Protein AF-A0A0G4KUI1-F1 (afdb_monomer)

Mean predicted aligned error: 14.41 Å

InterPro domains:
  IPR037653 Cytochrome B pre-mRNA-processing protein 6 [PTHR28250] (72-178)

Secondary structure (DSSP, 8-state):
-PPPPPHHHHHHHHHHHTSPP-SS-TT--HHHHHHHHHHHHHHHHTT-HHHHHHHHHHHHHHHHHHHHHHHHHHHHHHHHTSPP-SS-TT--HHHHHHHHHHHHHHH----HHHHHHHHHHHHHHHHHHTTHHHHHSPPPHHHHS-TT-TTHHHHHHHHHHHTTTS-HHHHHHHHHHTT----

Foldseek 3Di:
DDDDDQPLLVLLVVLLVPDDADPVCNPCGVSVVVNVVVVVCCVVPVPDPVVSVVSVVVSLVSVLVVLLVVLLVLLVVLLVLADFDLVCNPDGPSVVVNVVSVVCSVVDDDDVVVSVVSVVVSVVSNCVSVVVVCVVDPDDQCVCAPPVGGCVVVVVVVCSVCVSVDDPVVVVVVVVVVVPPDD

Radius of gyration: 28.15 Å; Cα contacts (8 Å, |Δi|>4): 86; chains: 1; bounding box: 88×36×64 Å

Organism: Verticillium longisporum (NCBI:txid100787)

pLDDT: mean 77.17, std 12.16, range [36.88, 93.94]

Sequence (183 aa):
MARPASQALKHYQRALATWPKDELRPQVQFAEFLKRGVEKRLAAGAATPAAEQKELAQVNALYSLAEDRYAKRHYQRALATWPKDELRPQVQFAEFLKRGVEKRLAAGAATPAAEQKELAQVNALYSLAEDRYAKRFPLGPKISKPQSQPTYFKDLLRELEEAPSRTWLQSMSKRLSGMFRWE

Solvent-accessible surface area (backbone atoms only — not comparable to full-atom values): 10868 Å² total; per-residue (Å²): 132,87,75,79,80,53,69,56,57,57,52,49,56,53,57,45,67,74,50,84,79,52,80,91,40,73,90,65,41,66,52,60,54,48,51,55,50,48,54,51,48,51,73,72,47,72,83,42,76,70,56,55,51,52,51,41,54,53,51,50,54,54,47,33,60,51,48,54,53,50,52,50,52,50,45,54,55,47,42,69,69,48,81,82,53,68,88,39,74,92,64,41,67,54,62,54,49,51,54,51,48,53,54,45,57,75,68,50,74,72,39,76,71,52,51,54,53,50,49,52,51,43,52,51,48,44,42,56,71,68,41,48,61,56,69,75,56,66,81,54,66,72,75,68,30,41,90,92,45,62,54,50,64,60,56,48,53,52,51,59,68,45,49,70,74,49,56,76,65,58,64,50,49,53,58,50,54,69,69,60,70,79,129

Structure (mmCIF, N/CA/C/O backbone):
data_AF-A0A0G4KUI1-F1
#
_entry.id   AF-A0A0G4KUI1-F1
#
loop_
_atom_site.group_PDB
_atom_site.id
_atom_site.type_symbol
_atom_site.label_atom_id
_atom_site.label_alt_id
_atom_site.label_comp_id
_atom_site.label_asym_id
_atom_site.label_entity_id
_atom_site.label_seq_id
_atom_site.pdbx_PDB_ins_code
_atom_site.Cartn_x
_atom_site.Cartn_y
_atom_site.Cartn_z
_atom_site.occupancy
_atom_site.B_iso_or_equiv
_atom_site.auth_seq_id
_atom_site.auth_comp_id
_atom_site.auth_asym_id
_atom_site.auth_atom_id
_atom_site.pdbx_PDB_model_num
ATOM 1 N N . MET A 1 1 ? -44.473 9.060 18.522 1.00 36.88 1 MET A N 1
ATOM 2 C CA . MET A 1 1 ? -43.461 9.509 17.540 1.00 36.88 1 MET A CA 1
ATOM 3 C C . MET A 1 1 ? -42.180 8.721 17.774 1.00 36.88 1 MET A C 1
ATOM 5 O O . MET A 1 1 ? -41.687 8.730 18.895 1.00 36.88 1 MET A O 1
ATOM 9 N N . ALA A 1 2 ? -41.694 7.972 16.780 1.00 39.81 2 ALA A N 1
ATOM 10 C CA . ALA A 1 2 ? -40.459 7.196 16.905 1.00 39.81 2 ALA A CA 1
ATOM 11 C C . ALA A 1 2 ? -39.254 8.152 16.964 1.00 39.81 2 ALA A C 1
ATOM 13 O O . ALA A 1 2 ? -39.104 9.006 16.093 1.00 39.81 2 ALA A O 1
ATOM 14 N N . ARG A 1 3 ? -38.430 8.052 18.015 1.00 51.25 3 ARG A N 1
ATOM 15 C CA . ARG A 1 3 ? -37.221 8.879 18.163 1.00 51.25 3 ARG A CA 1
ATOM 16 C C . ARG A 1 3 ? -36.226 8.568 17.034 1.00 51.25 3 ARG A C 1
ATOM 18 O O . ARG A 1 3 ? -36.092 7.397 16.670 1.00 51.25 3 ARG A O 1
ATOM 25 N N . PRO A 1 4 ? -35.499 9.569 16.503 1.00 54.88 4 PRO A N 1
ATOM 26 C CA . PRO A 1 4 ? -34.428 9.311 15.549 1.00 54.88 4 PRO A CA 1
ATOM 27 C C . PRO A 1 4 ? -33.377 8.408 16.206 1.00 54.88 4 PRO A C 1
ATOM 29 O O . PRO A 1 4 ? -32.972 8.646 17.343 1.00 54.88 4 PRO A O 1
ATOM 32 N N . ALA A 1 5 ? -32.963 7.349 15.506 1.00 60.25 5 ALA A N 1
ATOM 33 C CA . ALA A 1 5 ? -31.939 6.427 15.991 1.00 60.25 5 ALA A CA 1
ATOM 34 C C . 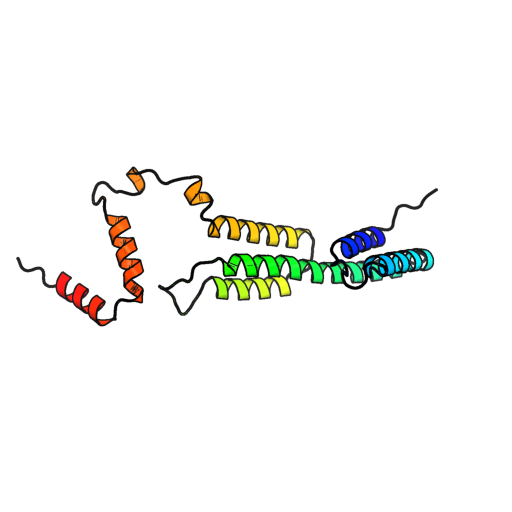ALA A 1 5 ? -30.669 7.205 16.382 1.00 60.25 5 ALA A C 1
ATOM 36 O O . ALA A 1 5 ? -30.150 7.969 15.557 1.00 60.25 5 ALA A O 1
ATOM 37 N N . SER A 1 6 ? -30.193 7.019 17.622 1.00 69.06 6 SER A N 1
ATOM 38 C CA . SER A 1 6 ? -29.011 7.721 18.133 1.00 69.06 6 SER A CA 1
ATOM 39 C C . SER A 1 6 ? -27.807 7.469 17.226 1.00 69.06 6 SER A C 1
ATOM 41 O O . SER A 1 6 ? -27.669 6.395 16.626 1.00 69.06 6 SER A O 1
ATOM 43 N N . GLN A 1 7 ? -26.930 8.466 17.090 1.00 70.56 7 GLN A N 1
ATOM 44 C CA . GLN A 1 7 ? -25.744 8.333 16.240 1.00 70.56 7 GLN A CA 1
ATOM 45 C C . GLN A 1 7 ? -24.879 7.154 16.706 1.00 70.56 7 GLN A C 1
ATOM 47 O O . GLN A 1 7 ? -24.452 6.350 15.878 1.00 70.56 7 GLN A O 1
ATOM 52 N N . ALA A 1 8 ? -24.741 6.969 18.023 1.00 65.44 8 ALA A N 1
ATOM 53 C CA . ALA A 1 8 ? -24.028 5.842 18.619 1.00 65.44 8 ALA A CA 1
ATOM 54 C C . ALA A 1 8 ? -24.545 4.486 18.110 1.00 65.44 8 ALA A C 1
ATOM 56 O O . ALA A 1 8 ? -23.754 3.623 17.735 1.00 65.44 8 ALA A O 1
ATOM 57 N N . LEU A 1 9 ? -25.867 4.313 18.012 1.00 72.38 9 LEU A N 1
ATOM 58 C CA . LEU A 1 9 ? -26.480 3.063 17.560 1.00 72.38 9 LEU A CA 1
ATOM 59 C C . LEU A 1 9 ? -26.141 2.750 16.095 1.00 72.38 9 LEU A C 1
ATOM 61 O O . LEU A 1 9 ? -25.841 1.604 15.763 1.00 72.38 9 LEU A O 1
ATOM 65 N N . LYS A 1 10 ? -26.110 3.768 15.225 1.00 76.81 10 LYS A N 1
ATOM 66 C CA . LYS A 1 10 ? -25.691 3.612 13.819 1.00 76.81 10 LYS A CA 1
ATOM 67 C C . LYS A 1 1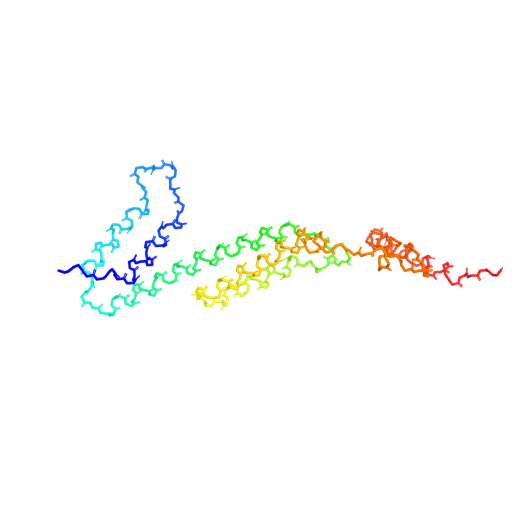0 ? -24.223 3.193 13.706 1.00 76.81 10 LYS A C 1
ATOM 69 O O . LYS A 1 10 ? -23.893 2.340 12.881 1.00 76.81 10 LYS A O 1
ATOM 74 N N . HIS A 1 11 ? -23.352 3.759 14.542 1.00 69.75 11 HIS A N 1
ATOM 75 C CA . HIS A 1 11 ? -21.942 3.369 14.591 1.00 69.75 11 HIS A CA 1
ATOM 76 C C . HIS A 1 11 ? -21.766 1.929 15.097 1.00 69.75 11 HIS A C 1
ATOM 78 O O . HIS A 1 11 ? -21.039 1.154 14.477 1.00 69.75 11 HIS A O 1
ATOM 84 N N . TYR A 1 12 ? -22.504 1.524 16.136 1.00 71.69 12 TYR A N 1
ATOM 85 C CA . TYR A 1 12 ? -22.513 0.141 16.624 1.00 71.69 12 TYR A CA 1
ATOM 86 C C . TYR A 1 12 ? -22.987 -0.858 15.563 1.00 71.69 12 TYR A C 1
ATOM 88 O O . TYR A 1 12 ? -22.359 -1.897 15.373 1.00 71.69 12 TYR A O 1
ATOM 96 N N . GLN A 1 13 ? -24.058 -0.547 14.829 1.00 76.94 13 GLN A N 1
ATOM 97 C CA . GLN A 1 13 ? -24.558 -1.422 13.765 1.00 76.94 13 GLN A CA 1
ATOM 98 C C . GLN A 1 13 ? -23.537 -1.611 12.635 1.00 76.94 13 GLN A C 1
ATOM 100 O O . GLN A 1 13 ? -23.387 -2.723 12.135 1.00 76.94 13 GLN A O 1
ATOM 105 N N . ARG A 1 14 ? -22.791 -0.560 12.267 1.00 75.19 14 ARG A N 1
ATOM 106 C CA . ARG A 1 14 ? -21.688 -0.672 11.298 1.00 75.19 14 ARG A CA 1
ATOM 107 C C . ARG A 1 14 ? -20.526 -1.511 11.829 1.00 75.19 14 ARG A C 1
ATOM 109 O O . ARG A 1 14 ? -20.031 -2.362 11.099 1.00 75.19 14 ARG A O 1
ATOM 116 N N . ALA A 1 15 ? -20.116 -1.306 13.081 1.00 70.00 15 ALA A N 1
ATOM 117 C CA . ALA A 1 15 ? -19.012 -2.053 13.690 1.00 70.00 15 ALA A CA 1
ATOM 118 C C . ALA A 1 15 ? -19.322 -3.553 13.823 1.00 70.00 15 ALA A C 1
ATOM 120 O O . ALA A 1 15 ? -18.468 -4.400 13.582 1.00 70.00 15 ALA A O 1
ATOM 121 N N . LEU A 1 16 ? -20.564 -3.893 14.164 1.00 75.81 16 LEU A N 1
ATOM 122 C CA . LEU A 1 16 ? -21.002 -5.286 14.249 1.00 75.81 16 LEU A CA 1
ATOM 123 C C . LEU A 1 16 ? -21.131 -5.941 12.866 1.00 75.81 16 LEU A C 1
ATOM 125 O O . LEU A 1 16 ? -20.980 -7.154 12.757 1.00 75.81 16 LEU A O 1
ATOM 129 N N . ALA A 1 17 ? -21.362 -5.159 11.806 1.00 79.12 17 ALA A N 1
ATOM 130 C CA . ALA A 1 17 ? -21.441 -5.670 10.438 1.00 79.12 17 ALA A CA 1
ATOM 131 C C . ALA A 1 17 ? -20.075 -6.077 9.858 1.00 79.12 17 ALA A C 1
ATOM 133 O O . ALA A 1 17 ? -20.017 -6.966 9.012 1.00 79.12 17 ALA A O 1
ATOM 134 N N . THR A 1 18 ? -18.979 -5.451 10.299 1.00 75.44 18 THR A N 1
ATOM 135 C CA . THR A 1 18 ? -17.615 -5.795 9.856 1.00 75.44 18 THR A CA 1
ATOM 136 C C . THR A 1 18 ? -17.003 -6.952 10.641 1.00 75.44 18 THR A C 1
ATOM 138 O O . THR A 1 18 ? -15.884 -7.381 10.347 1.00 75.44 18 THR A O 1
ATOM 141 N N . TRP A 1 19 ? -17.714 -7.475 11.640 1.00 75.12 19 TRP A N 1
ATOM 142 C CA . TRP A 1 19 ? -17.206 -8.545 12.478 1.00 75.12 19 TRP A CA 1
ATOM 143 C C . TRP A 1 19 ? -17.242 -9.910 11.788 1.00 75.12 19 TRP A C 1
ATOM 145 O O . TRP A 1 19 ? -18.184 -10.207 11.048 1.00 75.12 19 TRP A O 1
ATOM 155 N N . PRO A 1 20 ? -16.220 -10.757 12.015 1.00 77.31 20 PRO A N 1
ATOM 156 C CA . PRO A 1 20 ? -16.197 -12.096 11.452 1.00 77.31 20 PRO A CA 1
ATOM 157 C C . PRO A 1 20 ? -17.371 -12.907 12.006 1.00 77.31 20 PRO A C 1
ATOM 159 O O . PRO A 1 20 ? -17.652 -12.877 13.206 1.00 77.31 20 PRO A O 1
ATOM 162 N N . LYS A 1 21 ? -18.057 -13.627 11.118 1.00 79.25 21 LYS A N 1
ATOM 163 C CA . LYS A 1 21 ? -19.140 -14.536 11.500 1.00 79.25 21 LYS A CA 1
ATOM 164 C C . LYS A 1 21 ? -18.530 -15.766 12.171 1.00 79.25 21 LYS A C 1
ATOM 166 O O . LYS A 1 21 ? -17.582 -16.338 11.641 1.00 79.25 21 LYS A O 1
ATOM 171 N N . ASP A 1 22 ? -19.058 -16.151 13.331 1.00 79.06 22 ASP A N 1
ATOM 172 C CA . ASP A 1 22 ? -18.616 -17.364 14.031 1.00 79.06 22 ASP A CA 1
ATOM 173 C C . ASP A 1 22 ? -19.232 -18.585 13.325 1.00 79.06 22 ASP A C 1
ATOM 175 O O . ASP A 1 22 ? -20.434 -18.838 13.430 1.00 79.06 22 ASP A O 1
ATOM 179 N N . GLU A 1 23 ? -18.419 -19.305 12.548 1.00 83.81 23 GLU A N 1
ATOM 180 C CA . GLU A 1 23 ? -18.836 -20.515 11.824 1.00 83.81 23 GLU A CA 1
ATOM 181 C C . GLU A 1 23 ? -18.978 -21.730 12.752 1.00 83.81 23 GLU A C 1
ATOM 183 O O . GLU A 1 23 ? -19.719 -22.659 12.441 1.00 83.81 23 GLU A O 1
ATOM 188 N N . LEU A 1 24 ? -18.318 -21.718 13.918 1.00 80.75 24 LEU A N 1
ATOM 189 C CA . LEU A 1 24 ? -18.330 -22.842 14.859 1.00 80.75 24 LEU A CA 1
ATOM 190 C C . LEU A 1 24 ? -19.647 -22.917 15.637 1.00 80.75 24 LEU A C 1
ATOM 192 O O . LEU A 1 24 ? -20.044 -23.990 16.089 1.00 80.75 24 LEU A O 1
ATOM 196 N N . ARG A 1 25 ? -20.331 -21.781 15.820 1.00 73.50 25 ARG A N 1
ATOM 197 C CA . ARG A 1 25 ? -21.600 -21.692 16.560 1.00 73.50 25 ARG A CA 1
ATOM 198 C C . ARG A 1 25 ? -22.576 -20.754 15.850 1.00 73.50 25 ARG A C 1
ATOM 200 O O . ARG A 1 25 ? -22.828 -19.646 16.328 1.00 73.50 25 ARG A O 1
ATOM 207 N N . PRO A 1 26 ? -23.211 -21.209 14.758 1.00 75.56 26 PRO A N 1
ATOM 208 C CA . PRO A 1 26 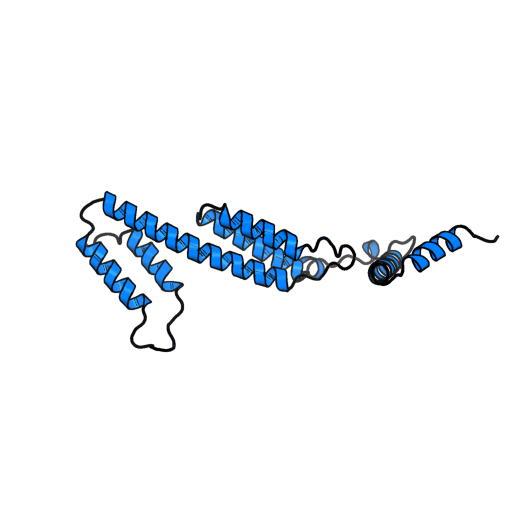? -24.113 -20.369 13.970 1.00 75.56 26 PRO A CA 1
ATOM 209 C C . PRO A 1 26 ? -25.328 -19.869 14.767 1.00 75.56 26 PRO A C 1
ATOM 211 O O . PRO A 1 26 ? -25.899 -18.836 14.433 1.00 75.56 26 PRO A O 1
ATOM 214 N N . GLN A 1 27 ? -25.700 -20.570 15.842 1.00 77.31 27 GLN A N 1
ATOM 215 C CA . GLN A 1 27 ? -26.850 -20.237 16.688 1.00 77.31 27 GLN A CA 1
ATOM 216 C C . GLN A 1 27 ? -26.572 -19.083 17.664 1.00 77.31 27 GLN A C 1
ATOM 218 O O . GLN A 1 27 ? -27.503 -18.442 18.145 1.00 77.31 27 GLN A O 1
ATOM 223 N N . VAL A 1 28 ? -25.297 -18.806 17.962 1.00 75.44 28 VAL A N 1
ATOM 224 C CA . VAL A 1 28 ? -24.881 -17.774 18.920 1.00 75.44 28 VAL A CA 1
ATOM 225 C C . VAL A 1 28 ? -23.887 -16.850 18.230 1.00 75.44 28 VAL A C 1
ATOM 227 O O . VAL A 1 28 ? -22.689 -16.855 18.501 1.00 75.44 28 VAL A O 1
ATOM 230 N N . GLN A 1 29 ? -24.402 -16.038 17.308 1.00 79.50 29 GLN A N 1
ATOM 231 C CA . GLN A 1 29 ? -23.616 -14.975 16.692 1.00 79.50 29 GLN A CA 1
ATOM 232 C C . GLN A 1 29 ? -23.339 -13.901 17.746 1.00 79.50 29 GLN A C 1
ATOM 234 O O . GLN A 1 29 ? -24.239 -13.189 18.195 1.00 79.50 29 GLN A O 1
ATOM 239 N N . PHE A 1 30 ? -22.076 -13.757 18.138 1.00 78.31 30 PHE A N 1
ATOM 240 C CA . PHE A 1 30 ? -21.665 -12.770 19.139 1.00 78.31 30 PHE A CA 1
ATOM 241 C C . PHE A 1 30 ? -22.069 -11.335 18.746 1.00 78.31 30 PHE A C 1
ATOM 243 O O . PHE A 1 30 ? -22.437 -10.529 19.602 1.00 78.31 30 PHE A O 1
ATOM 250 N N . ALA A 1 31 ? -22.101 -11.046 17.440 1.00 80.50 31 ALA A N 1
ATOM 251 C CA . ALA A 1 31 ? -22.561 -9.769 16.906 1.00 80.50 31 ALA A CA 1
ATOM 252 C C . ALA A 1 31 ? -24.039 -9.470 17.235 1.00 80.50 31 ALA A C 1
ATOM 254 O O . ALA A 1 31 ? -24.368 -8.358 17.645 1.00 80.50 31 ALA A O 1
ATOM 255 N N . GLU A 1 32 ? -24.921 -10.467 17.111 1.00 82.38 32 GLU A N 1
ATOM 256 C CA . GLU A 1 32 ? -26.352 -10.358 17.439 1.00 82.38 32 GLU A CA 1
ATOM 257 C C . GLU A 1 32 ? -26.551 -10.094 18.938 1.00 82.38 32 GLU A C 1
ATOM 259 O O . GLU A 1 32 ? -27.332 -9.225 19.334 1.00 82.38 32 GLU A O 1
ATOM 264 N N . PHE A 1 33 ? -25.793 -10.801 19.783 1.00 82.25 33 PHE A N 1
ATOM 265 C CA . PHE A 1 33 ? -25.846 -10.626 21.234 1.00 82.25 33 PHE A CA 1
ATOM 266 C C . PHE A 1 33 ? -25.432 -9.211 21.653 1.00 82.25 33 PHE A C 1
ATOM 268 O O . PHE A 1 33 ? -26.137 -8.553 22.424 1.00 82.25 33 PHE A O 1
ATOM 275 N N . LEU A 1 34 ? -24.321 -8.710 21.104 1.00 80.31 34 LEU A N 1
ATOM 276 C CA . LEU A 1 34 ? -23.860 -7.352 21.377 1.00 80.31 34 LEU A CA 1
ATOM 277 C C . LEU A 1 34 ? -24.826 -6.298 20.853 1.00 80.31 34 LEU A C 1
ATOM 279 O O . LEU A 1 34 ? -25.083 -5.331 21.566 1.00 80.31 34 LEU A O 1
ATOM 283 N N . LYS A 1 35 ? -25.408 -6.494 19.664 1.00 81.44 35 LYS A N 1
ATOM 284 C CA . LYS A 1 35 ? -26.431 -5.593 19.120 1.00 81.44 35 LYS A CA 1
ATOM 285 C C . LYS A 1 35 ? -27.585 -5.426 20.108 1.00 81.44 35 LYS A C 1
ATOM 287 O O . LYS A 1 35 ? -27.927 -4.306 20.480 1.00 81.44 35 LYS A O 1
ATOM 292 N N . ARG A 1 36 ? -28.111 -6.545 20.610 1.00 82.38 36 ARG A N 1
ATOM 293 C CA . ARG A 1 36 ? -29.233 -6.579 21.557 1.00 82.38 36 ARG A CA 1
ATOM 294 C C . ARG A 1 36 ? -28.872 -5.958 22.909 1.00 82.38 36 ARG A C 1
ATOM 296 O O . ARG A 1 36 ? -29.673 -5.232 23.497 1.00 82.38 36 ARG A O 1
ATOM 303 N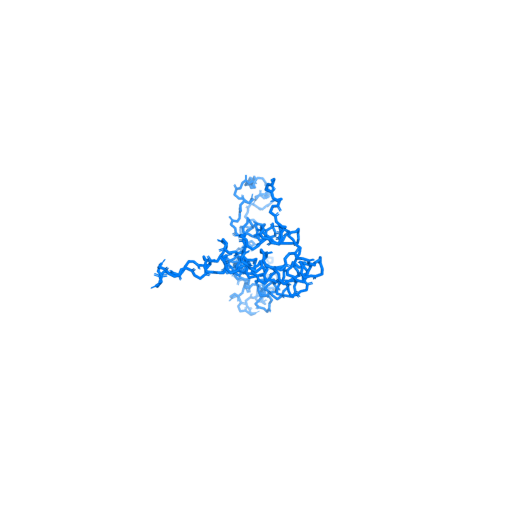 N . GLY A 1 37 ? -27.654 -6.205 23.395 1.00 79.62 37 GLY A N 1
ATOM 304 C CA . GLY A 1 37 ? -27.133 -5.599 24.621 1.00 79.62 37 GLY A CA 1
ATOM 305 C C . GLY A 1 37 ? -26.958 -4.084 24.502 1.00 79.62 37 GLY A C 1
ATOM 306 O O . GLY A 1 37 ? -27.349 -3.342 25.399 1.00 79.62 37 GLY A O 1
ATOM 307 N N . VAL A 1 38 ? -26.423 -3.608 23.378 1.00 77.69 38 VAL A N 1
ATOM 308 C CA . VAL A 1 38 ? -26.247 -2.183 23.070 1.00 77.69 38 VAL A CA 1
ATOM 309 C C . VAL A 1 38 ? -27.593 -1.477 22.944 1.00 77.69 38 VAL A C 1
ATOM 311 O O . VAL A 1 38 ? -27.780 -0.438 23.569 1.00 77.69 38 VAL A O 1
ATOM 314 N N . GLU A 1 39 ? -28.545 -2.050 22.207 1.00 79.06 39 GLU A N 1
ATOM 315 C CA . GLU A 1 39 ? -29.904 -1.512 22.079 1.00 79.06 39 GLU A CA 1
ATOM 316 C C . GLU A 1 39 ? -30.580 -1.383 23.451 1.00 79.06 39 GLU A C 1
ATOM 318 O O . GLU A 1 39 ? -31.150 -0.338 23.762 1.00 79.06 39 GLU A O 1
ATOM 323 N N . LYS A 1 40 ? -30.434 -2.394 24.320 1.00 80.75 40 LYS A N 1
ATOM 324 C CA . LYS A 1 40 ? -30.965 -2.370 25.690 1.00 80.75 40 LYS A CA 1
ATOM 325 C C . LYS A 1 40 ? -30.273 -1.325 26.576 1.00 80.75 40 LYS A C 1
ATOM 327 O O . LYS A 1 40 ? -30.952 -0.624 27.32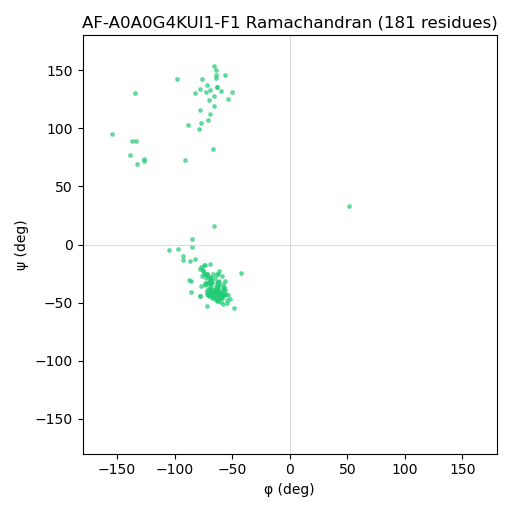2 1.00 80.75 40 LYS A O 1
ATOM 332 N N . ARG A 1 41 ? -28.943 -1.187 26.489 1.00 71.69 41 ARG A N 1
ATOM 333 C CA . ARG A 1 41 ? -28.171 -0.176 27.240 1.00 71.69 41 ARG A CA 1
ATOM 334 C C . ARG A 1 41 ? -28.483 1.244 26.779 1.00 71.69 41 ARG A C 1
ATOM 336 O O . ARG A 1 41 ? -28.627 2.117 27.621 1.00 71.69 41 ARG A O 1
ATOM 343 N N . LEU A 1 42 ? -28.631 1.477 25.476 1.00 68.12 42 LEU A N 1
ATOM 344 C CA . LEU A 1 42 ? -29.024 2.779 24.930 1.00 68.12 42 LEU A CA 1
ATOM 345 C C . LEU A 1 42 ? -30.478 3.111 25.272 1.00 68.12 42 LEU A C 1
ATOM 347 O O . LEU A 1 42 ? -30.766 4.248 25.627 1.00 68.12 42 LEU A O 1
ATOM 351 N N . ALA A 1 43 ? -31.378 2.126 25.256 1.00 72.31 43 ALA A N 1
ATOM 352 C CA . ALA A 1 43 ? -32.750 2.315 25.722 1.00 72.31 43 ALA A CA 1
ATOM 353 C C . ALA A 1 43 ? -32.820 2.659 27.224 1.00 72.31 43 ALA A C 1
ATOM 355 O O . ALA A 1 43 ? -33.662 3.461 27.618 1.00 72.31 43 ALA A O 1
ATOM 356 N N . ALA A 1 44 ? -31.928 2.094 28.049 1.00 69.50 44 ALA A N 1
ATOM 357 C CA . ALA A 1 44 ? -31.874 2.336 29.494 1.00 69.50 44 ALA A CA 1
ATOM 358 C C . ALA A 1 44 ? -31.051 3.579 29.904 1.00 69.50 44 ALA A C 1
ATOM 360 O O . ALA A 1 44 ? -31.348 4.203 30.917 1.00 69.50 44 ALA A O 1
ATOM 361 N N . GLY A 1 45 ? -30.012 3.931 29.140 1.00 59.91 45 GLY A N 1
ATOM 362 C CA . GLY A 1 45 ? -28.998 4.937 29.485 1.00 59.91 45 GLY A CA 1
ATOM 363 C C . GLY A 1 45 ? -29.119 6.279 28.756 1.00 59.91 45 GLY A C 1
ATOM 364 O O . GLY A 1 45 ? -28.388 7.208 29.094 1.00 59.91 45 GLY A O 1
ATOM 365 N N . ALA A 1 46 ? -30.048 6.431 27.803 1.00 54.19 46 ALA A N 1
ATOM 366 C CA . ALA A 1 46 ? -30.261 7.663 27.021 1.00 54.19 46 ALA A CA 1
ATOM 367 C C . ALA A 1 46 ? -30.766 8.886 27.828 1.00 54.19 46 ALA A C 1
ATOM 369 O O . ALA A 1 46 ? -31.263 9.849 27.248 1.00 54.19 46 ALA A O 1
ATOM 370 N N . ALA A 1 47 ? -30.667 8.871 29.159 1.00 55.28 47 ALA A N 1
ATOM 371 C CA . ALA A 1 47 ? -31.139 9.948 30.023 1.00 55.28 47 ALA A CA 1
ATOM 372 C C . ALA A 1 47 ? -30.105 11.070 30.249 1.00 55.28 47 ALA A C 1
ATOM 374 O O . ALA A 1 47 ? -30.490 12.139 30.710 1.00 55.28 47 ALA A O 1
ATOM 375 N N . THR A 1 48 ? -28.814 10.882 29.925 1.00 64.56 48 THR A N 1
ATOM 376 C CA . THR A 1 48 ? -27.801 11.948 30.084 1.00 64.56 48 THR A CA 1
ATOM 377 C C . THR A 1 48 ? -26.878 12.099 28.864 1.00 64.56 48 THR A C 1
ATOM 379 O O . THR A 1 48 ? -26.270 11.121 28.427 1.00 64.56 48 THR A O 1
ATOM 382 N N . PRO A 1 49 ? -26.690 13.327 28.335 1.00 67.81 49 PRO A N 1
ATOM 383 C CA . PRO A 1 49 ? -25.852 13.578 27.154 1.00 67.81 49 PRO A CA 1
ATOM 384 C C . PRO A 1 49 ? -24.369 13.226 27.377 1.00 67.81 49 PRO A C 1
ATOM 386 O O . PRO A 1 49 ? -23.662 12.873 26.437 1.00 67.81 49 PRO A O 1
ATOM 389 N N . ALA A 1 50 ? -23.894 13.247 28.627 1.00 72.00 50 ALA A N 1
ATOM 390 C CA . ALA A 1 50 ? -22.526 12.860 28.977 1.00 72.00 50 ALA A CA 1
ATOM 391 C C . ALA A 1 50 ? -22.258 11.349 28.823 1.00 72.00 50 ALA A C 1
ATOM 393 O O . ALA A 1 50 ? -21.140 10.953 28.491 1.00 72.00 50 ALA A O 1
ATOM 394 N N . ALA A 1 51 ? -23.261 10.493 29.055 1.00 70.94 51 ALA A N 1
ATOM 395 C CA . ALA A 1 51 ? -23.127 9.049 28.858 1.00 70.94 51 ALA A CA 1
ATOM 396 C C . ALA A 1 51 ? -23.070 8.695 27.362 1.00 70.94 51 ALA A C 1
ATOM 398 O O . ALA A 1 51 ? -22.253 7.871 26.955 1.00 70.94 51 ALA A O 1
ATOM 399 N N . GLU A 1 52 ? -23.865 9.382 26.536 1.00 70.12 52 GLU A N 1
ATOM 400 C CA . GLU A 1 52 ? -23.854 9.215 25.079 1.00 70.12 52 GLU A CA 1
ATOM 401 C C . GLU A 1 52 ? -22.504 9.618 24.468 1.00 70.12 52 GLU A C 1
ATOM 403 O O . GLU A 1 52 ? -21.963 8.892 23.637 1.00 70.12 52 GLU A O 1
ATOM 408 N N . GLN A 1 53 ? -21.898 10.714 24.935 1.00 73.06 53 GLN A N 1
ATOM 409 C CA . GLN A 1 53 ? -20.565 11.134 24.485 1.00 73.06 53 GLN A CA 1
ATOM 410 C C . GLN A 1 53 ? -19.464 10.126 24.842 1.00 73.06 53 GLN A C 1
ATOM 412 O O . GLN A 1 53 ? -18.582 9.864 24.024 1.00 73.06 53 GLN A O 1
ATOM 417 N N . LYS A 1 54 ? -19.514 9.524 26.038 1.00 78.31 54 LYS A N 1
ATOM 418 C CA . LYS A 1 54 ? -18.550 8.488 26.449 1.00 78.31 54 LYS A CA 1
ATOM 419 C C . LYS A 1 54 ? -18.662 7.229 25.588 1.00 78.31 54 LYS A C 1
ATOM 421 O O . LYS A 1 54 ? -17.643 6.684 25.174 1.00 78.31 54 LYS A O 1
ATOM 426 N N . GLU A 1 55 ? -19.882 6.794 25.288 1.00 73.25 55 GLU A N 1
ATOM 427 C CA . GLU A 1 55 ? -20.131 5.651 24.402 1.00 73.25 55 GLU A CA 1
ATOM 428 C C . GLU A 1 55 ? -19.687 5.951 22.960 1.00 73.25 55 GLU A C 1
ATOM 430 O O . GLU A 1 55 ? -19.036 5.118 22.336 1.00 73.25 55 GLU A O 1
ATOM 435 N N . LEU A 1 56 ? -19.936 7.162 22.446 1.00 72.38 56 LEU A N 1
ATOM 436 C CA . LEU A 1 56 ? -19.429 7.593 21.136 1.00 72.38 56 LEU A CA 1
ATOM 437 C C . LEU A 1 56 ? -17.895 7.555 21.071 1.00 72.38 56 LEU A C 1
ATOM 439 O O . LEU A 1 56 ? -17.336 7.077 20.085 1.00 72.38 56 LEU A O 1
ATOM 443 N N . ALA A 1 57 ? -17.208 8.003 22.124 1.00 75.81 57 ALA A N 1
ATOM 444 C CA . ALA A 1 57 ? -15.749 7.947 22.195 1.00 75.81 57 ALA A CA 1
ATOM 445 C C . ALA A 1 57 ? -15.221 6.501 22.195 1.00 75.81 57 ALA A C 1
ATOM 447 O O . ALA A 1 57 ? -14.277 6.194 21.468 1.00 75.81 57 ALA A O 1
ATOM 448 N N . GLN A 1 58 ? -15.855 5.599 22.954 1.00 75.06 58 GLN A N 1
ATOM 449 C CA . GLN A 1 58 ? -15.489 4.178 22.977 1.00 75.06 58 GLN A CA 1
ATOM 450 C C . GLN A 1 58 ? -15.693 3.508 21.614 1.00 75.06 58 GLN A C 1
ATOM 452 O O . GLN A 1 58 ? -14.830 2.762 21.156 1.00 75.06 58 GLN A O 1
ATOM 457 N N . VAL A 1 59 ? -16.805 3.796 20.935 1.00 69.06 59 VAL A N 1
ATOM 458 C CA . VAL A 1 59 ? -17.096 3.225 19.613 1.00 69.06 59 VAL A CA 1
ATOM 459 C C . VAL A 1 59 ? -16.127 3.742 18.559 1.00 69.06 59 VAL A C 1
ATOM 461 O O . VAL A 1 59 ? -15.616 2.950 17.770 1.00 69.06 59 VAL A O 1
ATOM 464 N N . ASN A 1 60 ? -15.820 5.038 18.572 1.00 71.75 60 ASN A N 1
ATOM 465 C CA . ASN A 1 60 ? -14.830 5.608 17.663 1.00 71.75 60 ASN A CA 1
ATOM 466 C C . ASN A 1 60 ? -13.436 4.992 17.885 1.00 71.75 60 ASN A C 1
ATOM 468 O O . ASN A 1 60 ? -12.727 4.747 16.914 1.00 71.75 60 ASN A O 1
ATOM 472 N N . ALA A 1 61 ? -13.072 4.656 19.127 1.00 73.44 61 ALA A N 1
ATOM 473 C CA . ALA A 1 61 ? -11.819 3.961 19.439 1.00 73.44 61 ALA A CA 1
ATOM 474 C C . ALA A 1 61 ? -11.808 2.476 19.011 1.00 73.44 61 ALA A C 1
ATOM 476 O O . ALA A 1 61 ? -10.775 1.928 18.633 1.00 73.44 61 ALA A O 1
ATOM 477 N N . LEU A 1 62 ? -12.951 1.787 19.053 1.00 70.19 62 LEU A N 1
ATOM 478 C CA . LEU A 1 62 ? -13.047 0.429 18.503 1.00 70.19 62 LEU A CA 1
ATOM 479 C C . LEU A 1 62 ? -12.976 0.438 16.976 1.00 70.19 62 LEU A C 1
ATOM 481 O O . LEU A 1 62 ? -12.369 -0.451 16.376 1.00 70.19 62 LEU A O 1
ATOM 485 N N . TYR A 1 63 ? -13.590 1.447 16.363 1.00 68.56 63 TYR A N 1
ATOM 486 C CA . TYR A 1 63 ? -13.573 1.666 14.927 1.00 68.56 63 TYR A CA 1
ATOM 487 C C . TYR A 1 63 ? -12.152 1.945 14.435 1.00 68.56 63 TYR A C 1
ATOM 489 O O . TYR A 1 63 ? -11.677 1.214 13.570 1.00 68.56 63 TYR A O 1
ATOM 497 N N . SER A 1 64 ? -11.430 2.860 15.092 1.00 66.69 64 SER A N 1
ATOM 498 C CA . SER A 1 64 ? -10.027 3.149 14.782 1.00 66.69 64 SER A CA 1
ATOM 499 C C . SER A 1 64 ? -9.170 1.889 14.755 1.00 66.69 64 SER A C 1
ATOM 501 O O . SER A 1 64 ? -8.458 1.613 13.797 1.00 66.69 64 SER A O 1
ATOM 503 N N . LEU A 1 65 ? -9.320 1.044 15.775 1.00 70.56 65 LEU A N 1
ATOM 504 C CA . LEU A 1 65 ? -8.538 -0.179 15.906 1.00 70.56 65 LEU A CA 1
ATOM 505 C C . LEU A 1 65 ? -8.934 -1.262 14.884 1.00 70.56 65 LEU A C 1
ATOM 507 O O . LEU A 1 65 ? -8.146 -2.162 14.576 1.00 70.56 65 LEU A O 1
ATOM 511 N N . ALA A 1 66 ? -10.165 -1.241 14.375 1.00 70.38 66 ALA A N 1
ATOM 512 C CA . ALA A 1 66 ? -10.595 -2.123 13.294 1.00 70.38 66 ALA A CA 1
ATOM 513 C C . ALA A 1 66 ? -10.093 -1.630 11.924 1.00 70.38 66 ALA A C 1
ATOM 515 O O . ALA A 1 66 ? -9.562 -2.437 11.156 1.00 70.38 66 ALA A O 1
ATOM 516 N N . GLU A 1 67 ? -10.206 -0.330 11.653 1.00 67.25 67 GLU A N 1
ATOM 517 C CA . GLU A 1 67 ? -9.758 0.332 10.420 1.00 67.25 67 GLU A CA 1
ATOM 518 C C . GLU A 1 67 ? -8.239 0.256 10.244 1.00 67.25 67 GLU A C 1
ATOM 520 O O . GLU A 1 67 ? -7.757 -0.184 9.197 1.00 67.25 67 GLU A O 1
ATOM 525 N N . ASP A 1 68 ? -7.468 0.552 11.295 1.00 69.00 68 ASP A N 1
ATOM 526 C CA . ASP A 1 68 ? -6.003 0.452 11.273 1.00 69.00 68 ASP A CA 1
ATOM 527 C C . ASP A 1 68 ? -5.555 -0.958 10.878 1.00 69.00 68 ASP A C 1
ATOM 529 O O . ASP A 1 68 ? -4.616 -1.153 10.099 1.00 69.00 68 ASP A O 1
ATOM 533 N N . ARG A 1 69 ? -6.272 -1.977 11.369 1.00 76.31 69 ARG A N 1
ATOM 534 C CA . ARG A 1 69 ? -6.017 -3.375 11.004 1.00 76.31 69 ARG A CA 1
ATOM 535 C C . ARG A 1 69 ? -6.370 -3.664 9.547 1.00 76.31 69 ARG A C 1
ATOM 537 O O . ARG A 1 69 ? -5.700 -4.498 8.939 1.00 76.31 69 ARG A O 1
ATOM 544 N N . TYR A 1 70 ? -7.380 -3.013 8.976 1.00 81.69 70 TYR A N 1
ATOM 545 C CA . TYR A 1 70 ? -7.780 -3.202 7.583 1.00 81.69 70 TYR A CA 1
ATOM 546 C C . TYR A 1 70 ? -6.768 -2.587 6.607 1.00 81.69 70 TYR A C 1
ATOM 548 O O . TYR A 1 70 ? -6.236 -3.305 5.754 1.00 81.69 70 TYR A O 1
ATOM 556 N N . ALA A 1 71 ? -6.416 -1.309 6.781 1.00 84.12 71 ALA A N 1
ATOM 557 C CA . ALA A 1 71 ? -5.408 -0.640 5.957 1.00 84.12 71 ALA A CA 1
ATOM 558 C C . ALA A 1 71 ? -4.046 -1.348 6.054 1.00 84.12 71 ALA A C 1
ATOM 560 O O . ALA A 1 71 ? -3.426 -1.661 5.034 1.00 84.12 71 ALA A O 1
ATOM 561 N N . LYS A 1 72 ? -3.614 -1.715 7.272 1.00 87.62 72 LYS A N 1
ATOM 562 C CA . LYS A 1 72 ? -2.360 -2.452 7.495 1.00 87.62 72 LYS A CA 1
ATOM 563 C C . LYS A 1 72 ? -2.307 -3.777 6.732 1.00 87.62 72 LYS A C 1
ATOM 565 O O . LYS A 1 72 ? -1.283 -4.086 6.125 1.00 87.62 72 LYS A O 1
ATOM 570 N N . ARG A 1 73 ? -3.395 -4.558 6.729 1.00 88.88 73 ARG A N 1
ATOM 571 C CA . ARG A 1 73 ? -3.470 -5.834 5.988 1.00 88.88 73 ARG A CA 1
ATOM 572 C C . ARG A 1 73 ? -3.296 -5.631 4.487 1.00 88.88 73 ARG A C 1
ATOM 574 O O . ARG A 1 73 ? -2.605 -6.415 3.840 1.00 88.88 73 ARG A O 1
ATOM 581 N N . HIS A 1 74 ? -3.909 -4.589 3.936 1.00 91.12 74 HIS A N 1
ATOM 582 C CA . HIS A 1 7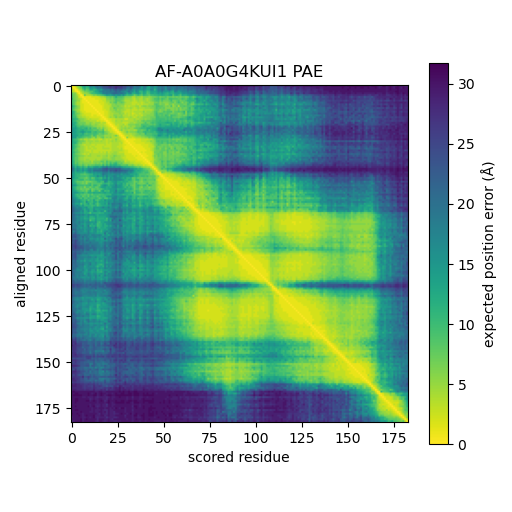4 ? -3.799 -4.281 2.514 1.00 91.12 74 HIS A CA 1
ATOM 583 C C . HIS A 1 74 ? -2.398 -3.829 2.121 1.00 91.12 74 HIS A C 1
ATOM 585 O O . HIS A 1 74 ? -1.873 -4.321 1.126 1.00 91.12 74 HIS A O 1
ATOM 591 N N . TYR A 1 75 ? -1.753 -2.994 2.938 1.00 91.88 75 TYR A N 1
ATOM 592 C CA . TYR A 1 75 ? -0.344 -2.658 2.742 1.00 91.88 75 TYR A CA 1
ATOM 593 C C . TYR A 1 75 ? 0.549 -3.898 2.788 1.00 91.88 75 TYR A C 1
ATOM 595 O O . TYR A 1 75 ? 1.385 -4.076 1.913 1.00 91.88 75 TYR A O 1
ATOM 603 N N . GLN A 1 76 ? 0.357 -4.792 3.761 1.00 91.56 76 GLN A N 1
ATOM 604 C CA . GLN A 1 76 ? 1.149 -6.023 3.849 1.00 91.56 76 GLN A CA 1
ATOM 605 C C . GLN A 1 76 ? 1.024 -6.889 2.588 1.00 91.56 76 GLN A C 1
ATOM 607 O O . GLN A 1 76 ? 2.028 -7.402 2.104 1.00 91.56 76 GLN A O 1
ATOM 612 N N . ARG A 1 77 ? -0.184 -7.017 2.029 1.00 92.06 77 ARG A N 1
ATOM 613 C CA . ARG A 1 77 ? -0.424 -7.761 0.782 1.00 92.06 77 ARG A CA 1
ATOM 614 C C . ARG A 1 77 ? 0.202 -7.084 -0.439 1.00 92.06 77 ARG A C 1
ATOM 616 O O . ARG A 1 77 ? 0.881 -7.751 -1.217 1.00 92.06 77 ARG A O 1
ATOM 623 N N . ALA A 1 78 ? 0.025 -5.770 -0.579 1.00 91.50 78 ALA A N 1
ATOM 624 C CA . ALA A 1 78 ? 0.624 -5.001 -1.668 1.00 91.50 78 ALA A CA 1
ATOM 625 C C . ALA A 1 78 ? 2.159 -5.088 -1.638 1.00 91.50 78 ALA A C 1
ATOM 627 O O . ALA A 1 78 ? 2.788 -5.361 -2.656 1.00 91.50 78 ALA A O 1
ATOM 628 N N . LEU A 1 79 ? 2.762 -4.936 -0.454 1.00 91.06 79 LEU A N 1
ATOM 629 C CA . LEU A 1 79 ? 4.213 -5.006 -0.275 1.00 91.06 79 LEU A CA 1
ATOM 630 C C . LEU A 1 79 ? 4.767 -6.420 -0.491 1.00 91.06 79 LEU A C 1
ATOM 632 O O . LEU A 1 79 ? 5.885 -6.552 -0.973 1.00 91.06 79 LEU A O 1
ATOM 636 N N . ALA A 1 80 ? 3.996 -7.469 -0.191 1.00 89.56 80 ALA A N 1
ATOM 637 C CA . ALA A 1 80 ? 4.396 -8.850 -0.472 1.00 89.56 80 ALA A CA 1
ATOM 638 C C . ALA A 1 80 ? 4.482 -9.158 -1.976 1.00 89.56 80 ALA A C 1
ATOM 640 O O . ALA A 1 80 ? 5.229 -10.046 -2.376 1.00 89.56 80 ALA A O 1
ATOM 641 N N . THR A 1 81 ? 3.732 -8.424 -2.800 1.00 89.88 81 THR A N 1
ATOM 642 C CA . THR A 1 81 ? 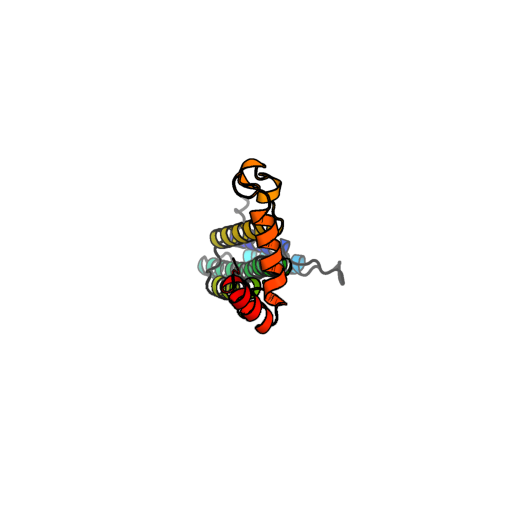3.758 -8.564 -4.266 1.00 89.88 81 THR A CA 1
ATOM 643 C C . THR A 1 81 ? 4.925 -7.787 -4.889 1.00 89.88 81 THR A C 1
ATOM 645 O O . THR A 1 81 ? 5.241 -7.970 -6.060 1.00 89.88 81 THR A O 1
ATOM 648 N N . TRP A 1 82 ? 5.582 -6.912 -4.120 1.00 87.38 82 TRP A N 1
ATOM 649 C CA . TRP A 1 82 ? 6.614 -6.026 -4.645 1.00 87.38 82 TRP A CA 1
ATOM 650 C C . TRP A 1 82 ? 7.903 -6.787 -4.990 1.00 87.38 82 TRP A C 1
ATOM 652 O O . TRP A 1 82 ? 8.346 -7.623 -4.195 1.00 87.38 82 TRP A O 1
ATOM 662 N N . PRO A 1 83 ? 8.549 -6.487 -6.131 1.00 87.00 83 PRO A N 1
ATOM 663 C CA . PRO A 1 83 ? 9.811 -7.119 -6.491 1.00 87.00 83 PRO A CA 1
ATOM 664 C C . PRO A 1 83 ? 10.926 -6.768 -5.498 1.00 87.00 83 PRO A C 1
ATOM 666 O O . PRO A 1 83 ? 10.957 -5.680 -4.911 1.00 87.00 83 PRO A O 1
ATOM 669 N N . LYS A 1 84 ? 11.870 -7.699 -5.334 1.00 84.50 84 LYS A N 1
ATOM 670 C CA . LYS A 1 84 ? 13.093 -7.476 -4.556 1.00 84.50 84 LYS A CA 1
ATOM 671 C C . LYS A 1 84 ? 14.079 -6.658 -5.386 1.00 84.50 84 LYS A C 1
ATOM 673 O O . LYS A 1 84 ? 14.301 -6.956 -6.553 1.00 84.50 84 LYS A O 1
ATOM 678 N N . ASP A 1 85 ? 14.667 -5.637 -4.771 1.00 82.50 85 ASP A N 1
ATOM 679 C CA . ASP A 1 85 ? 15.699 -4.810 -5.400 1.00 82.50 85 ASP A CA 1
ATOM 680 C C . ASP A 1 85 ? 17.081 -5.429 -5.146 1.00 82.50 85 ASP A C 1
ATOM 682 O O . ASP A 1 85 ? 17.621 -5.339 -4.041 1.00 82.50 85 ASP A O 1
ATOM 686 N N . GLU A 1 86 ? 17.638 -6.087 -6.162 1.00 80.44 86 GLU A N 1
ATOM 687 C CA . GLU A 1 86 ? 18.957 -6.727 -6.089 1.00 80.44 86 GLU A CA 1
ATOM 688 C C . GLU A 1 86 ? 20.114 -5.723 -6.151 1.00 80.44 86 GLU A C 1
ATOM 690 O O . GLU A 1 86 ? 21.201 -5.997 -5.646 1.00 80.44 86 GLU A O 1
ATOM 695 N N . LEU A 1 87 ? 19.888 -4.533 -6.715 1.00 78.44 87 LEU A N 1
ATOM 696 C CA . LEU A 1 87 ? 20.918 -3.499 -6.852 1.00 78.44 87 LEU A CA 1
ATOM 697 C C . LEU A 1 87 ? 21.235 -2.840 -5.509 1.00 78.44 87 LEU A C 1
ATOM 699 O O . LEU A 1 87 ? 22.318 -2.284 -5.316 1.00 78.44 87 LEU A O 1
ATOM 703 N N . ARG A 1 88 ? 20.277 -2.864 -4.577 1.00 75.69 88 ARG A N 1
ATOM 704 C CA . ARG A 1 88 ? 20.382 -2.223 -3.262 1.00 75.69 88 ARG A CA 1
ATOM 705 C C . ARG A 1 88 ? 19.940 -3.182 -2.157 1.00 75.69 88 ARG A C 1
ATOM 707 O O . ARG A 1 88 ? 18.938 -2.931 -1.486 1.00 75.69 88 ARG A O 1
ATOM 714 N N . PRO A 1 89 ? 20.720 -4.243 -1.883 1.00 78.44 89 PRO A N 1
ATOM 715 C CA . PRO A 1 89 ? 20.326 -5.272 -0.922 1.00 78.44 89 PRO A CA 1
ATOM 716 C C . PRO A 1 89 ? 20.160 -4.734 0.508 1.00 78.44 89 PRO A C 1
ATOM 718 O O . PRO A 1 89 ? 19.386 -5.287 1.283 1.00 78.44 89 PRO A O 1
ATOM 721 N N . GLN A 1 90 ? 20.844 -3.638 0.862 1.00 80.12 90 GLN A N 1
ATOM 722 C CA . GLN A 1 90 ? 20.761 -3.040 2.200 1.00 80.12 90 GLN A CA 1
ATOM 723 C C . GLN A 1 90 ? 19.451 -2.286 2.466 1.00 80.12 90 GLN A C 1
ATOM 725 O O . GLN A 1 90 ? 19.053 -2.139 3.621 1.00 80.12 90 GLN A O 1
ATOM 730 N N . VAL A 1 91 ? 18.781 -1.785 1.423 1.00 83.12 91 VAL A N 1
ATOM 731 C CA . VAL A 1 91 ? 17.581 -0.951 1.565 1.00 83.12 91 VAL A CA 1
ATOM 732 C C . VAL A 1 91 ? 16.517 -1.449 0.600 1.00 83.12 91 VAL A C 1
ATOM 734 O O . VAL A 1 91 ? 16.403 -0.981 -0.530 1.00 83.12 91 VAL A O 1
ATOM 737 N N . GLN A 1 92 ? 15.707 -2.395 1.070 1.00 87.25 92 GLN A N 1
ATOM 738 C CA . GLN A 1 92 ? 14.549 -2.858 0.316 1.00 87.25 92 GLN A CA 1
ATOM 739 C C . GLN A 1 92 ? 13.371 -1.905 0.511 1.00 87.25 92 GLN A C 1
ATOM 741 O O . GLN A 1 92 ? 12.987 -1.573 1.636 1.00 87.25 92 GLN A O 1
ATOM 746 N N . PHE A 1 93 ? 12.763 -1.498 -0.602 1.00 87.69 93 PHE A N 1
ATOM 747 C CA . PHE A 1 93 ? 11.618 -0.589 -0.614 1.00 87.69 93 PHE A CA 1
ATOM 748 C C . PHE A 1 93 ? 10.455 -1.096 0.248 1.00 87.69 93 PHE A C 1
ATOM 750 O O . PHE A 1 93 ? 9.875 -0.326 1.016 1.00 87.69 93 PHE A O 1
ATOM 757 N N . ALA A 1 94 ? 10.161 -2.398 0.172 1.00 90.25 94 ALA A N 1
ATOM 758 C CA . ALA A 1 94 ? 9.076 -3.013 0.927 1.00 90.25 94 ALA A CA 1
ATOM 759 C C . ALA A 1 94 ? 9.259 -2.857 2.447 1.00 90.25 94 ALA A C 1
ATOM 761 O O . ALA A 1 94 ? 8.328 -2.471 3.154 1.00 90.25 94 ALA A O 1
ATOM 762 N N . GLU A 1 95 ? 10.479 -3.077 2.939 1.00 90.12 95 GLU A N 1
ATOM 763 C CA . GLU A 1 95 ? 10.824 -2.939 4.356 1.00 90.12 95 GLU A CA 1
ATOM 764 C C . GLU A 1 95 ? 10.778 -1.479 4.821 1.00 90.12 95 GLU A C 1
ATOM 766 O O . GLU A 1 95 ? 10.261 -1.178 5.901 1.00 90.12 95 GLU A O 1
ATOM 771 N N . PHE A 1 96 ? 11.267 -0.551 3.993 1.00 90.88 96 PHE A N 1
ATOM 772 C CA . PHE A 1 96 ? 11.200 0.878 4.293 1.00 90.88 96 PHE A CA 1
ATOM 773 C C . PHE A 1 96 ? 9.749 1.365 4.401 1.00 90.88 96 PHE A C 1
ATOM 775 O O . PHE A 1 96 ? 9.379 2.009 5.388 1.00 90.88 96 PHE A O 1
ATOM 782 N N . LEU A 1 97 ? 8.908 1.014 3.423 1.00 91.06 97 LEU A N 1
ATOM 783 C CA . LEU A 1 97 ? 7.496 1.381 3.442 1.00 91.06 97 LEU A CA 1
ATOM 784 C C . LEU A 1 97 ? 6.754 0.748 4.610 1.00 91.06 97 LEU A C 1
ATOM 786 O O . LEU A 1 97 ? 5.974 1.440 5.255 1.00 91.06 97 LEU A O 1
ATOM 790 N N . LYS A 1 98 ? 7.011 -0.525 4.926 1.00 90.81 98 LYS A N 1
ATOM 791 C CA . LYS A 1 98 ? 6.381 -1.199 6.066 1.00 90.81 98 LYS A CA 1
ATOM 792 C C . LYS A 1 98 ? 6.602 -0.416 7.362 1.00 90.81 98 LYS A C 1
ATOM 794 O O . LYS A 1 98 ? 5.636 -0.118 8.060 1.00 90.81 98 LYS A O 1
ATOM 799 N N . ARG A 1 99 ? 7.843 0.003 7.635 1.00 91.12 99 ARG A N 1
ATOM 800 C CA . ARG A 1 99 ? 8.182 0.823 8.814 1.00 91.12 99 ARG A CA 1
ATOM 801 C C . ARG A 1 99 ? 7.500 2.192 8.784 1.00 91.12 99 ARG A C 1
ATOM 803 O O . ARG A 1 99 ? 6.977 2.645 9.800 1.00 91.12 99 ARG A O 1
ATOM 810 N N . GLY A 1 100 ? 7.491 2.850 7.623 1.00 90.06 100 GLY A N 1
ATOM 811 C CA . GLY A 1 100 ? 6.848 4.154 7.446 1.00 90.06 100 GLY A CA 1
ATOM 812 C C . GLY A 1 100 ? 5.333 4.104 7.660 1.00 90.06 100 GLY A C 1
ATOM 813 O O . GLY A 1 100 ? 4.782 4.961 8.348 1.00 90.06 100 GLY A O 1
ATOM 814 N N . VAL A 1 101 ? 4.676 3.078 7.119 1.00 89.44 101 VAL A N 1
ATOM 815 C CA . VAL A 1 101 ? 3.237 2.836 7.263 1.00 89.44 101 VAL A CA 1
ATOM 816 C C . VAL A 1 101 ? 2.891 2.496 8.706 1.00 89.44 101 VAL A C 1
ATOM 818 O O . VAL A 1 101 ? 1.956 3.074 9.243 1.00 89.44 101 VAL A O 1
ATOM 821 N N . GLU A 1 102 ? 3.652 1.626 9.374 1.00 88.31 102 GLU A N 1
ATOM 822 C CA . GLU A 1 102 ? 3.401 1.297 10.783 1.00 88.31 102 GLU A CA 1
ATOM 823 C C . GLU A 1 102 ? 3.516 2.526 11.686 1.00 88.31 102 GLU A C 1
ATOM 825 O O . GLU A 1 102 ? 2.645 2.749 12.524 1.00 88.31 102 GLU A O 1
ATOM 830 N N . LYS A 1 103 ? 4.533 3.368 11.468 1.00 88.62 103 LYS A N 1
ATOM 831 C CA . LYS A 1 103 ? 4.680 4.632 12.196 1.00 88.62 103 LYS A CA 1
ATOM 832 C C . LYS A 1 103 ? 3.529 5.598 11.905 1.00 88.62 103 LYS A C 1
ATOM 834 O O . LYS A 1 103 ? 3.054 6.265 12.819 1.00 88.62 103 LYS A O 1
ATOM 839 N N . ARG A 1 104 ? 3.086 5.690 10.647 1.00 86.25 104 ARG A N 1
ATOM 840 C CA . ARG A 1 104 ? 2.004 6.596 10.241 1.00 86.25 104 ARG A CA 1
ATOM 841 C C . ARG A 1 104 ? 0.648 6.149 10.772 1.00 86.25 104 ARG A C 1
ATOM 843 O O . ARG A 1 104 ? -0.077 6.989 11.281 1.00 86.25 104 ARG A O 1
ATOM 850 N N . LEU A 1 105 ? 0.334 4.857 10.690 1.00 81.38 105 LEU A N 1
ATOM 851 C CA . LEU A 1 105 ? -0.898 4.293 11.242 1.00 81.38 105 LEU A CA 1
ATOM 852 C C . LEU A 1 105 ? -0.916 4.430 12.769 1.00 81.38 105 LEU A C 1
ATOM 854 O O . LEU A 1 105 ? -1.920 4.845 13.322 1.00 81.38 105 LEU A O 1
ATOM 858 N N . ALA A 1 106 ? 0.214 4.205 13.449 1.00 79.38 106 ALA A N 1
ATOM 859 C CA . ALA A 1 106 ? 0.306 4.419 14.895 1.00 79.38 106 ALA A CA 1
ATOM 860 C C . ALA A 1 106 ? 0.139 5.894 15.317 1.00 79.38 106 ALA A C 1
ATOM 862 O O . ALA A 1 106 ? -0.307 6.165 16.429 1.00 79.38 106 ALA A O 1
ATOM 863 N N . ALA A 1 107 ? 0.517 6.846 14.456 1.00 77.62 107 ALA A N 1
ATOM 864 C CA . ALA A 1 107 ? 0.392 8.283 14.711 1.00 77.62 107 ALA A CA 1
ATOM 865 C C . ALA A 1 107 ? -0.920 8.896 14.179 1.00 77.62 107 ALA A C 1
ATOM 867 O O . ALA A 1 107 ? -1.240 10.042 14.500 1.00 77.62 107 ALA A O 1
ATOM 868 N N . GLY A 1 108 ? -1.653 8.177 13.330 1.00 67.12 108 GLY A N 1
ATOM 869 C CA . GLY A 1 108 ? -2.850 8.665 12.664 1.00 67.12 108 GLY A CA 1
ATOM 870 C C . GLY A 1 108 ? -4.046 8.654 13.605 1.00 67.12 108 GLY A C 1
ATOM 871 O O . GLY A 1 108 ? -4.513 7.598 14.014 1.00 67.12 108 GLY A O 1
ATOM 872 N N . ALA A 1 109 ? -4.590 9.829 13.923 1.00 53.81 109 ALA A N 1
ATOM 873 C CA . ALA A 1 109 ? -5.901 9.912 14.550 1.00 53.81 109 ALA A CA 1
ATOM 874 C C . ALA A 1 109 ? -6.957 9.403 13.555 1.00 53.81 109 ALA A C 1
ATOM 876 O O . ALA A 1 109 ? -7.105 9.957 12.460 1.00 53.81 109 ALA A O 1
ATOM 877 N N . ALA A 1 110 ? -7.669 8.345 13.940 1.00 59.53 110 ALA A N 1
ATOM 878 C CA . ALA A 1 110 ? -8.666 7.653 13.133 1.00 59.53 110 ALA A CA 1
ATOM 879 C C . ALA A 1 110 ? -9.889 8.519 12.849 1.00 59.53 110 ALA A C 1
ATOM 881 O O . ALA A 1 110 ? -10.929 8.477 13.508 1.00 59.53 110 ALA A O 1
ATOM 882 N N . THR A 1 111 ? -9.725 9.354 11.840 1.00 65.44 111 THR A N 1
ATOM 883 C CA . THR A 1 111 ? -10.828 10.000 11.161 1.00 65.44 111 THR A CA 1
ATOM 884 C C . THR A 1 111 ? -11.129 9.192 9.904 1.00 65.44 111 THR A C 1
ATOM 886 O O . THR A 1 111 ? -10.196 8.766 9.218 1.00 65.44 111 THR A O 1
ATOM 889 N N . PRO A 1 112 ? -12.407 9.037 9.526 1.00 66.38 112 PRO A N 1
ATOM 890 C CA . PRO A 1 112 ? -12.772 8.309 8.308 1.00 66.38 112 PRO A CA 1
ATOM 891 C C . PRO A 1 112 ? -12.136 8.927 7.048 1.00 66.38 112 PRO A C 1
ATOM 893 O O . PRO A 1 112 ? -11.859 8.242 6.068 1.00 66.38 112 PRO A O 1
ATOM 896 N N . ALA A 1 113 ? -11.844 10.232 7.074 1.00 74.06 113 ALA A N 1
ATOM 897 C CA . ALA A 1 113 ? -11.137 10.917 5.995 1.00 74.06 113 ALA A CA 1
ATOM 898 C C . ALA A 1 113 ? -9.650 10.521 5.891 1.00 74.06 113 ALA A C 1
ATOM 900 O O . ALA A 1 113 ? -9.095 10.529 4.793 1.00 74.06 113 ALA A O 1
ATOM 901 N N . ALA A 1 114 ? -8.990 10.199 7.008 1.00 78.44 114 ALA A N 1
ATOM 902 C CA . ALA A 1 114 ? -7.615 9.707 6.999 1.00 78.44 114 ALA A CA 1
ATOM 903 C C . ALA A 1 114 ? -7.548 8.273 6.456 1.00 78.44 114 ALA A C 1
ATOM 905 O O . ALA A 1 114 ? -6.696 7.987 5.618 1.00 78.44 114 ALA A O 1
ATOM 906 N N . GLU A 1 115 ? -8.493 7.408 6.832 1.00 76.19 115 GLU A N 1
ATOM 907 C CA . GLU A 1 115 ? -8.550 6.032 6.326 1.00 76.19 115 GLU A CA 1
ATOM 908 C C . GLU A 1 115 ? -8.747 5.994 4.803 1.00 76.19 115 GLU A C 1
ATOM 910 O O . GLU A 1 115 ? -8.009 5.313 4.093 1.00 76.19 115 GLU A O 1
ATOM 915 N N . GLN A 1 116 ? -9.673 6.795 4.264 1.00 82.25 116 GLN A N 1
ATOM 916 C CA . GLN A 1 116 ? -9.881 6.880 2.814 1.00 82.25 116 GLN A CA 1
ATOM 917 C C . GLN A 1 116 ? -8.607 7.285 2.061 1.00 82.25 116 GLN A C 1
ATOM 919 O O . GLN A 1 116 ? -8.342 6.773 0.971 1.00 82.25 116 GLN A O 1
ATOM 924 N N . LYS A 1 117 ? -7.790 8.171 2.645 1.00 87.56 117 LYS A N 1
ATOM 925 C CA . LYS A 1 117 ? -6.489 8.549 2.075 1.00 87.56 117 LYS A CA 1
ATOM 926 C C . LYS A 1 117 ? -5.496 7.392 2.113 1.00 87.56 117 LYS A C 1
ATOM 928 O O . LYS A 1 117 ? -4.755 7.219 1.149 1.00 87.56 117 LYS A O 1
ATOM 933 N N . GLU A 1 118 ? -5.473 6.606 3.185 1.00 87.75 118 GLU A N 1
ATOM 934 C CA . GLU A 1 118 ? -4.624 5.414 3.275 1.00 87.75 118 GLU A CA 1
ATOM 935 C C . GLU A 1 118 ? -5.062 4.342 2.269 1.00 87.75 118 GLU A C 1
ATOM 937 O O . GLU A 1 118 ? -4.234 3.814 1.533 1.00 87.75 118 GLU A O 1
ATOM 942 N N . LEU A 1 119 ? -6.364 4.091 2.121 1.00 87.56 119 LEU A N 1
ATOM 943 C CA . LEU A 1 119 ? -6.882 3.158 1.115 1.00 87.56 119 LEU A CA 1
ATOM 944 C C . LEU A 1 119 ? -6.576 3.614 -0.319 1.00 87.56 119 LEU A C 1
ATOM 946 O O . LEU A 1 119 ? -6.215 2.795 -1.165 1.00 87.56 119 LEU A O 1
ATOM 950 N N . ALA A 1 120 ? -6.660 4.917 -0.600 1.00 91.56 120 ALA A N 1
ATOM 951 C CA . ALA A 1 120 ? -6.261 5.467 -1.893 1.00 91.56 120 ALA A CA 1
ATOM 952 C C . ALA A 1 120 ? -4.764 5.247 -2.176 1.00 91.56 120 ALA A C 1
ATOM 954 O O . ALA A 1 120 ? -4.398 4.895 -3.299 1.00 91.56 120 ALA A O 1
ATOM 955 N N . GLN A 1 121 ? -3.905 5.392 -1.163 1.00 92.31 121 GLN A N 1
ATOM 956 C CA . GLN A 1 121 ? -2.471 5.113 -1.284 1.00 92.31 121 GLN A CA 1
ATOM 957 C C . GLN A 1 121 ? -2.192 3.627 -1.535 1.00 92.31 121 GLN A C 1
ATOM 959 O O . GLN A 1 121 ? -1.387 3.302 -2.407 1.00 92.31 121 GLN A O 1
ATOM 964 N N . VAL A 1 122 ? -2.890 2.717 -0.848 1.00 92.62 122 VAL A N 1
ATOM 965 C CA . VAL A 1 122 ? -2.793 1.274 -1.124 1.00 92.62 122 VAL A CA 1
ATOM 966 C C . VAL A 1 122 ? -3.216 0.969 -2.566 1.00 92.62 122 VAL A C 1
ATOM 968 O O . VAL A 1 122 ? -2.516 0.250 -3.276 1.00 92.62 122 VAL A O 1
ATOM 971 N N . ASN A 1 123 ? -4.322 1.541 -3.043 1.00 93.62 123 ASN A N 1
ATOM 972 C CA . ASN A 1 123 ? -4.777 1.336 -4.421 1.00 93.62 123 ASN A CA 1
ATOM 973 C C . ASN A 1 123 ? -3.767 1.857 -5.455 1.00 93.62 123 ASN A C 1
ATOM 975 O O . ASN A 1 123 ? -3.585 1.246 -6.514 1.00 93.62 123 ASN A O 1
ATOM 979 N N . ALA A 1 124 ? -3.091 2.967 -5.151 1.00 93.88 124 ALA A N 1
ATOM 980 C CA . ALA A 1 124 ? -1.996 3.469 -5.969 1.00 93.88 124 ALA A CA 1
ATOM 981 C C . ALA A 1 124 ? -0.816 2.484 -5.985 1.00 93.88 124 ALA A C 1
ATOM 983 O O . ALA A 1 124 ? -0.295 2.200 -7.062 1.00 93.88 124 ALA A O 1
ATOM 984 N N . LEU A 1 125 ? -0.451 1.904 -4.834 1.00 92.56 125 LEU A N 1
ATOM 985 C CA . LEU A 1 125 ? 0.577 0.862 -4.758 1.00 92.56 125 LEU A CA 1
ATOM 986 C C . LEU A 1 125 ? 0.208 -0.359 -5.604 1.00 92.56 125 LEU A C 1
ATOM 988 O O . LEU A 1 125 ? 1.013 -0.755 -6.436 1.00 92.56 125 LEU A O 1
ATOM 992 N N . TYR A 1 126 ? -1.003 -0.911 -5.487 1.00 93.56 126 TYR A N 1
ATOM 993 C CA . TYR A 1 126 ? -1.429 -2.027 -6.346 1.00 93.56 126 TYR A CA 1
ATOM 994 C C . TYR A 1 126 ? -1.353 -1.676 -7.836 1.00 93.56 126 TYR A C 1
ATOM 996 O O . TYR A 1 126 ? -0.836 -2.450 -8.635 1.00 93.56 126 TYR A O 1
ATOM 1004 N N . SER A 1 127 ? -1.794 -0.471 -8.208 1.00 93.69 127 SER A N 1
ATOM 1005 C CA . SER A 1 127 ? -1.747 -0.021 -9.605 1.00 93.69 127 SER A CA 1
ATOM 1006 C C . SER A 1 127 ? -0.317 0.067 -10.153 1.00 93.69 127 SER A C 1
ATOM 1008 O O . SER A 1 127 ? -0.109 -0.138 -11.349 1.00 93.69 127 SER A O 1
ATOM 1010 N N . LEU A 1 128 ? 0.652 0.391 -9.293 1.00 91.38 128 LEU A N 1
ATOM 1011 C CA . LEU A 1 128 ? 2.073 0.423 -9.629 1.00 91.38 128 LEU A CA 1
ATOM 1012 C C . LEU A 1 128 ? 2.680 -0.987 -9.660 1.00 91.38 128 LEU A C 1
ATOM 1014 O O . LEU A 1 128 ? 3.376 -1.296 -10.617 1.00 91.38 128 LEU A O 1
ATOM 1018 N N . ALA A 1 129 ? 2.372 -1.848 -8.682 1.00 90.19 129 ALA A N 1
ATOM 1019 C CA . ALA A 1 129 ? 2.844 -3.238 -8.640 1.00 90.19 129 ALA A CA 1
ATOM 1020 C C . ALA A 1 129 ? 2.424 -4.039 -9.878 1.00 90.19 129 ALA A C 1
ATOM 1022 O O . ALA A 1 129 ? 3.168 -4.880 -10.367 1.00 90.19 129 ALA A O 1
ATOM 1023 N N . GLU A 1 130 ? 1.214 -3.792 -10.380 1.00 90.69 130 GLU A N 1
ATOM 1024 C CA . GLU A 1 130 ? 0.658 -4.498 -11.536 1.00 90.69 130 GLU A CA 1
ATOM 1025 C C . GLU A 1 130 ? 1.079 -3.890 -12.884 1.00 90.69 130 GLU A C 1
ATOM 1027 O O . GLU A 1 130 ? 0.575 -4.315 -13.935 1.00 90.69 130 GLU A O 1
ATOM 1032 N N . ASP A 1 131 ? 1.955 -2.877 -12.876 1.00 90.75 131 ASP A N 1
ATOM 1033 C CA . ASP A 1 131 ? 2.388 -2.129 -14.060 1.00 90.75 131 ASP A CA 1
ATOM 1034 C C . ASP A 1 131 ? 1.208 -1.601 -14.897 1.00 90.75 131 ASP A C 1
ATOM 1036 O O . ASP A 1 131 ? 1.259 -1.510 -16.129 1.00 90.75 131 ASP A O 1
ATOM 1040 N N . ARG A 1 132 ? 0.096 -1.244 -14.238 1.00 93.00 132 ARG A N 1
ATOM 1041 C CA . ARG A 1 132 ? -1.169 -0.894 -14.904 1.00 93.00 132 ARG A CA 1
ATOM 1042 C C . ARG A 1 132 ? -0.997 0.253 -15.899 1.00 93.00 132 ARG A C 1
ATOM 1044 O O . ARG A 1 132 ? -1.606 0.244 -16.969 1.00 93.00 132 ARG A O 1
ATOM 1051 N N . TYR A 1 133 ? -0.171 1.238 -15.554 1.00 90.69 133 TYR A N 1
ATOM 1052 C CA . TYR A 1 133 ? 0.072 2.412 -16.390 1.00 90.69 133 TYR A CA 1
ATOM 1053 C C . TYR A 1 133 ? 1.016 2.122 -17.556 1.00 90.69 133 TYR A C 1
ATOM 1055 O O . TYR A 1 133 ? 0.764 2.615 -18.651 1.00 90.69 133 TYR A O 1
ATOM 1063 N N . ALA A 1 134 ? 2.021 1.266 -17.361 1.00 89.81 134 ALA A N 1
ATOM 1064 C CA . ALA A 1 134 ? 2.878 0.804 -18.449 1.00 89.81 134 ALA A CA 1
ATOM 1065 C C . ALA A 1 134 ? 2.083 -0.012 -19.484 1.00 89.81 134 ALA A C 1
ATOM 1067 O O . ALA A 1 134 ? 2.270 0.168 -20.685 1.00 89.81 134 ALA A O 1
ATOM 1068 N N . LYS A 1 135 ? 1.130 -0.842 -19.036 1.00 91.25 135 LYS A N 1
ATOM 1069 C CA . LYS A 1 135 ? 0.225 -1.597 -19.924 1.00 91.25 135 LYS A CA 1
ATOM 1070 C C . LYS A 1 135 ? -0.773 -0.698 -20.651 1.00 91.25 135 LYS A C 1
ATOM 1072 O O . LYS A 1 135 ? -1.050 -0.905 -21.828 1.00 91.25 135 LYS A O 1
ATOM 1077 N N . ARG A 1 136 ? -1.336 0.292 -19.950 1.00 93.94 136 ARG A N 1
ATOM 1078 C CA . ARG A 1 136 ? -2.346 1.204 -20.509 1.00 93.94 136 ARG A CA 1
ATOM 1079 C C . ARG A 1 136 ? -1.755 2.201 -21.506 1.00 93.94 136 ARG A C 1
ATOM 1081 O O . ARG A 1 136 ? -2.440 2.576 -22.453 1.00 93.94 136 ARG A O 1
ATOM 1088 N N . PHE A 1 137 ? -0.519 2.634 -21.285 1.00 91.19 137 PHE A N 1
ATOM 1089 C CA . PHE A 1 137 ? 0.161 3.632 -22.105 1.00 91.19 137 PHE A CA 1
ATOM 1090 C C . PHE A 1 137 ? 1.513 3.082 -22.582 1.00 91.19 137 PHE A C 1
ATOM 1092 O O . PHE A 1 137 ? 2.557 3.487 -22.065 1.00 91.19 137 PHE A O 1
ATOM 1099 N N . PRO A 1 138 ? 1.517 2.140 -23.546 1.00 89.06 138 PRO A N 1
ATOM 1100 C CA . PRO A 1 138 ? 2.754 1.558 -24.043 1.00 89.06 138 PRO A CA 1
ATOM 1101 C C . PRO A 1 138 ? 3.616 2.627 -24.720 1.00 89.06 138 PRO A C 1
ATOM 1103 O O . PRO A 1 138 ? 3.134 3.440 -25.513 1.00 89.06 138 PRO A O 1
ATOM 1106 N N . LEU A 1 139 ? 4.913 2.617 -24.416 1.00 88.06 139 LEU A N 1
ATOM 1107 C CA . LEU A 1 139 ? 5.864 3.549 -25.011 1.00 88.06 139 LEU A CA 1
ATOM 1108 C C . LEU A 1 139 ? 6.055 3.237 -26.499 1.00 88.06 139 LEU A C 1
ATOM 1110 O O . LEU A 1 139 ? 6.270 2.092 -26.896 1.00 88.06 139 LEU A O 1
ATOM 1114 N N . GLY A 1 140 ? 5.998 4.278 -27.330 1.00 87.12 140 GLY A N 1
ATOM 1115 C CA . GLY A 1 140 ? 6.190 4.142 -28.769 1.00 87.12 140 GLY A CA 1
ATOM 1116 C C . GLY A 1 140 ? 7.619 3.709 -29.140 1.00 87.12 140 GLY A C 1
ATOM 1117 O O . GLY A 1 140 ? 8.581 4.048 -28.439 1.00 87.12 140 GLY A O 1
ATOM 1118 N N . PRO A 1 141 ? 7.798 3.039 -30.295 1.00 80.12 141 PRO A N 1
ATOM 1119 C CA . PRO A 1 141 ? 9.090 2.504 -30.724 1.00 80.12 141 PRO A CA 1
ATOM 1120 C C . PRO A 1 141 ? 10.179 3.577 -30.829 1.00 80.12 141 PRO A C 1
ATOM 1122 O O . PRO A 1 141 ? 11.322 3.305 -30.479 1.00 80.12 141 PRO A O 1
ATOM 1125 N N . LYS A 1 142 ? 9.814 4.806 -31.221 1.00 82.88 142 LYS A N 1
ATOM 1126 C CA . LYS A 1 142 ? 10.733 5.952 -31.342 1.00 82.88 142 LYS A CA 1
ATOM 1127 C C . LYS A 1 142 ? 11.394 6.358 -30.019 1.00 82.88 142 LYS A C 1
ATOM 1129 O O . LYS A 1 142 ? 12.518 6.835 -30.036 1.00 82.88 142 LYS A O 1
ATOM 1134 N N . ILE A 1 143 ? 10.704 6.171 -28.891 1.00 83.75 143 ILE A N 1
ATOM 1135 C CA . ILE A 1 143 ? 11.235 6.487 -27.556 1.00 83.75 143 ILE A CA 1
ATOM 1136 C C . ILE A 1 143 ? 12.041 5.296 -27.024 1.00 83.75 143 ILE A C 1
ATOM 1138 O O . ILE A 1 143 ? 13.117 5.473 -26.468 1.00 83.75 143 ILE A O 1
ATOM 1142 N N . SER A 1 144 ? 11.553 4.071 -27.244 1.00 82.50 144 SER A N 1
ATOM 1143 C CA . SER A 1 144 ? 12.214 2.844 -26.767 1.00 82.50 144 SER A CA 1
ATOM 1144 C C . SER A 1 144 ? 13.481 2.449 -27.541 1.00 82.50 144 SER A C 1
ATOM 1146 O O . SER A 1 144 ? 14.244 1.609 -27.070 1.00 82.50 144 SER A O 1
ATOM 1148 N N . LYS A 1 145 ? 13.690 2.993 -28.747 1.00 87.06 145 LYS A N 1
ATOM 1149 C CA . LYS A 1 145 ? 14.820 2.677 -29.632 1.00 87.06 145 LYS A CA 1
ATOM 1150 C C . LYS A 1 145 ? 15.353 3.978 -30.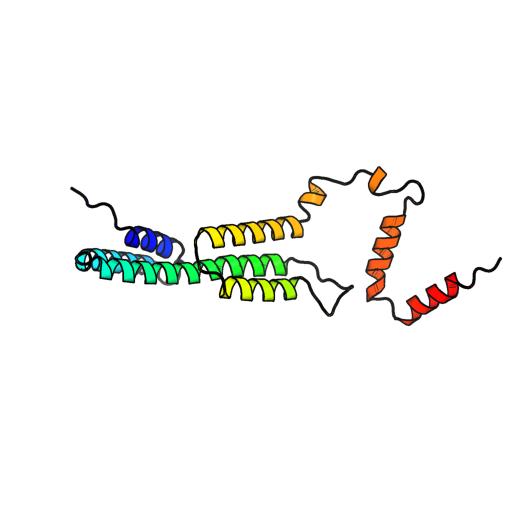239 1.00 87.06 145 LYS A C 1
ATOM 1152 O O . LYS A 1 145 ? 14.863 4.387 -31.296 1.00 87.06 145 LYS A O 1
ATOM 1157 N N . PRO A 1 146 ? 16.306 4.658 -29.576 1.00 87.44 146 PRO A N 1
ATOM 1158 C CA . PRO A 1 146 ? 16.869 5.890 -30.109 1.00 87.44 146 PRO A CA 1
ATOM 1159 C C . PRO A 1 146 ? 17.612 5.599 -31.418 1.00 87.44 146 PRO A C 1
ATOM 1161 O O . PRO A 1 146 ? 18.210 4.536 -31.582 1.00 87.44 146 PRO A O 1
ATOM 1164 N N . GLN A 1 147 ? 17.577 6.547 -32.358 1.00 85.38 147 GLN A N 1
ATOM 1165 C CA . GLN A 1 147 ? 18.175 6.364 -33.688 1.00 85.38 147 GLN A CA 1
ATOM 1166 C C . GLN A 1 147 ? 19.693 6.156 -33.639 1.00 85.38 147 GLN A C 1
ATOM 1168 O O . GLN A 1 147 ? 20.229 5.425 -34.463 1.00 85.38 147 GLN A O 1
ATOM 1173 N N . SER A 1 148 ? 20.374 6.767 -32.665 1.00 86.56 148 SER A N 1
ATOM 1174 C CA . SER A 1 148 ? 21.822 6.633 -32.477 1.00 86.56 148 SER A CA 1
ATOM 1175 C C . SER A 1 148 ? 22.243 5.233 -32.024 1.00 86.56 148 SER A C 1
ATOM 1177 O O . SER A 1 148 ? 23.322 4.779 -32.392 1.00 86.56 148 SER A O 1
ATOM 1179 N N . GLN A 1 149 ? 21.412 4.541 -31.237 1.00 85.50 149 GLN A N 1
ATOM 1180 C CA . GLN A 1 149 ? 21.704 3.195 -30.749 1.00 85.50 149 GLN A CA 1
ATOM 1181 C C . GLN A 1 149 ? 20.406 2.432 -30.429 1.00 85.50 149 GLN A C 1
ATOM 1183 O O . GLN A 1 149 ? 19.877 2.516 -29.317 1.00 85.50 149 GLN A O 1
ATOM 1188 N N . PRO A 1 150 ? 19.886 1.625 -31.369 1.00 86.94 150 PRO A N 1
ATOM 1189 C CA . PRO A 1 150 ? 18.584 0.979 -31.214 1.00 86.94 150 PRO A CA 1
ATOM 1190 C C . PRO A 1 150 ? 18.550 -0.113 -30.130 1.00 86.94 150 PRO A C 1
ATOM 1192 O O . PRO A 1 150 ? 17.462 -0.504 -29.704 1.00 86.94 150 PRO A O 1
ATOM 1195 N N . THR A 1 151 ? 19.706 -0.618 -29.680 1.00 87.88 151 THR A N 1
ATOM 1196 C CA . THR A 1 151 ? 19.820 -1.638 -28.619 1.00 87.88 151 THR A CA 1
ATOM 1197 C C . THR A 1 151 ? 20.104 -1.063 -27.230 1.00 87.88 151 THR A C 1
ATOM 1199 O O . THR A 1 151 ? 20.068 -1.819 -26.264 1.00 87.88 151 THR A O 1
ATOM 1202 N N . TYR A 1 152 ? 20.294 0.255 -27.098 1.00 88.06 152 TYR A N 1
ATOM 1203 C CA . TYR A 1 152 ? 20.797 0.905 -25.879 1.00 88.06 152 TYR A CA 1
ATOM 1204 C C . TYR A 1 152 ? 20.092 0.463 -24.589 1.00 88.06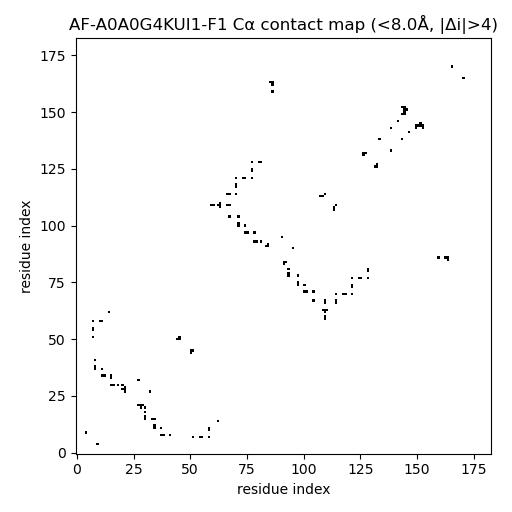 152 TYR A C 1
ATOM 1206 O O . TYR A 1 152 ? 20.731 -0.026 -23.662 1.00 88.06 152 TYR A O 1
ATOM 1214 N N . PHE A 1 153 ? 18.761 0.570 -24.538 1.00 86.19 153 PHE A N 1
ATOM 1215 C CA . PHE A 1 153 ? 17.999 0.218 -23.335 1.00 86.19 153 PHE A CA 1
ATOM 1216 C C . PHE A 1 153 ? 18.001 -1.286 -23.032 1.00 86.19 153 PHE A C 1
ATOM 1218 O O . PHE A 1 153 ? 17.903 -1.669 -21.871 1.00 86.19 153 PHE A O 1
ATOM 1225 N N . LYS A 1 154 ? 18.138 -2.144 -24.052 1.00 86.69 154 LYS A N 1
ATOM 1226 C CA . LYS A 1 154 ? 18.257 -3.597 -23.850 1.00 86.69 154 LYS A CA 1
ATOM 1227 C C . LYS A 1 154 ? 19.617 -3.959 -23.266 1.00 86.69 154 LYS A C 1
ATOM 1229 O O . LYS A 1 154 ? 19.686 -4.775 -22.354 1.00 86.69 154 LYS A O 1
ATOM 1234 N N . ASP A 1 155 ? 20.672 -3.337 -23.786 1.00 87.19 155 ASP A N 1
ATOM 1235 C CA . ASP A 1 155 ? 22.032 -3.528 -23.291 1.00 87.19 155 ASP A CA 1
ATOM 1236 C C . ASP A 1 155 ? 22.156 -3.028 -21.843 1.00 87.19 155 ASP A C 1
ATOM 1238 O O . ASP A 1 155 ? 22.695 -3.746 -21.004 1.00 87.19 155 ASP A O 1
ATOM 1242 N N . LEU A 1 156 ? 21.555 -1.874 -21.525 1.00 84.88 156 LEU A N 1
ATOM 1243 C CA . LEU A 1 156 ? 21.441 -1.346 -20.160 1.00 84.88 156 LEU A CA 1
ATOM 1244 C C . LEU A 1 156 ? 20.726 -2.307 -19.208 1.00 84.88 156 LEU A C 1
ATOM 1246 O O . LEU A 1 156 ? 21.250 -2.593 -18.137 1.00 84.88 156 LEU A O 1
ATOM 1250 N N . LEU A 1 157 ? 19.539 -2.804 -19.577 1.00 83.06 157 LEU A N 1
ATOM 1251 C CA . LEU A 1 157 ? 18.781 -3.729 -18.726 1.00 83.06 157 LEU A CA 1
ATOM 1252 C C . LEU A 1 157 ? 19.578 -5.002 -18.432 1.00 83.06 157 LEU A C 1
ATOM 1254 O O . LEU A 1 157 ? 19.670 -5.405 -17.276 1.00 83.06 157 LEU A O 1
ATOM 1258 N N . ARG A 1 158 ? 20.239 -5.567 -19.448 1.00 83.94 158 ARG A N 1
ATOM 1259 C CA . ARG A 1 158 ? 21.143 -6.709 -19.270 1.00 83.94 158 ARG A CA 1
ATOM 1260 C C . ARG A 1 158 ? 22.285 -6.382 -18.305 1.00 83.94 158 ARG A C 1
ATOM 1262 O O . ARG A 1 158 ? 22.599 -7.180 -17.431 1.00 83.94 158 ARG A O 1
ATOM 1269 N N . GLU A 1 159 ? 22.915 -5.217 -18.440 1.00 81.50 159 GLU A N 1
ATOM 1270 C CA . GLU A 1 159 ? 23.992 -4.802 -17.533 1.00 81.50 159 GLU A CA 1
ATOM 1271 C C . GLU A 1 159 ? 23.519 -4.607 -16.089 1.00 81.50 159 GLU A C 1
ATOM 1273 O O . GLU A 1 159 ? 24.268 -4.921 -15.165 1.00 81.50 159 GLU A O 1
ATOM 1278 N N . LEU A 1 160 ? 22.294 -4.113 -15.898 1.00 77.19 160 LEU A N 1
ATOM 1279 C CA . LEU A 1 160 ? 21.654 -3.950 -14.593 1.00 77.19 160 LEU A CA 1
ATOM 1280 C C . LEU A 1 160 ? 21.336 -5.302 -13.937 1.00 77.19 160 LEU A C 1
ATOM 1282 O O . LEU A 1 160 ? 21.607 -5.464 -12.751 1.00 77.19 160 LEU A O 1
ATOM 1286 N N . GLU A 1 161 ? 20.832 -6.279 -14.690 1.00 74.31 161 GLU A N 1
ATOM 1287 C CA . GLU A 1 161 ? 20.573 -7.643 -14.195 1.00 74.31 161 GLU A CA 1
ATOM 1288 C C . GLU A 1 161 ? 21.869 -8.418 -13.894 1.00 74.31 161 GLU A C 1
ATOM 1290 O O . GLU A 1 161 ? 21.948 -9.186 -12.937 1.00 74.31 161 GLU A O 1
ATOM 1295 N N . GLU A 1 162 ? 22.930 -8.187 -14.671 1.00 77.75 162 GLU A N 1
ATOM 1296 C CA . GLU A 1 162 ? 24.248 -8.790 -14.440 1.00 77.75 162 GLU A CA 1
ATOM 1297 C C . GLU A 1 162 ? 25.033 -8.116 -13.299 1.00 77.75 162 GLU A C 1
ATOM 1299 O O . GLU A 1 162 ? 25.987 -8.693 -12.780 1.00 77.75 162 GLU A O 1
ATOM 1304 N N . ALA A 1 163 ? 24.687 -6.887 -12.904 1.00 67.44 163 ALA A N 1
ATOM 1305 C CA . ALA A 1 163 ? 25.414 -6.124 -11.888 1.00 67.44 163 ALA A CA 1
ATOM 1306 C C . ALA A 1 163 ? 25.478 -6.786 -10.491 1.00 67.44 163 ALA A C 1
ATOM 1308 O O . ALA A 1 163 ? 26.574 -6.801 -9.926 1.00 67.44 163 ALA A O 1
ATOM 1309 N N . PRO A 1 164 ? 24.391 -7.343 -9.915 1.00 64.12 164 PRO A N 1
ATOM 1310 C CA . PRO A 1 164 ? 24.444 -7.982 -8.595 1.00 64.12 164 PRO A CA 1
ATOM 1311 C C . PRO A 1 164 ? 25.209 -9.316 -8.585 1.00 64.12 164 PRO A C 1
ATOM 1313 O O . PRO A 1 164 ? 25.779 -9.681 -7.558 1.00 64.12 164 PRO A O 1
ATOM 1316 N N . SER A 1 165 ? 25.265 -10.030 -9.716 1.00 58.38 165 SER A N 1
ATOM 1317 C CA . SER A 1 165 ? 26.012 -11.291 -9.866 1.00 58.38 165 SER A CA 1
ATOM 1318 C C . SER A 1 165 ? 27.441 -11.099 -10.392 1.00 58.38 165 SER A C 1
ATOM 1320 O O . SER A 1 165 ? 28.253 -12.027 -10.347 1.00 58.38 165 SER A O 1
ATOM 1322 N N . ARG A 1 166 ? 27.796 -9.888 -10.840 1.00 55.25 166 ARG A N 1
ATOM 1323 C CA . ARG A 1 166 ? 29.168 -9.533 -11.206 1.00 55.25 166 ARG A CA 1
ATOM 1324 C C . ARG A 1 166 ? 30.044 -9.442 -9.967 1.00 55.25 166 ARG A C 1
ATOM 1326 O O . ARG A 1 166 ? 30.025 -8.459 -9.228 1.00 55.25 166 ARG A O 1
ATOM 1333 N N . THR A 1 167 ? 30.912 -10.434 -9.804 1.00 56.75 167 THR A N 1
ATOM 1334 C CA . THR A 1 167 ? 32.057 -10.358 -8.896 1.00 56.75 167 THR A CA 1
ATOM 1335 C C . THR A 1 167 ? 32.823 -9.062 -9.177 1.00 56.75 167 THR A C 1
ATOM 1337 O O . THR A 1 167 ? 33.150 -8.777 -10.330 1.00 56.75 167 THR A O 1
ATOM 1340 N N . TRP A 1 168 ? 33.141 -8.297 -8.131 1.00 54.88 168 TRP A N 1
ATOM 1341 C CA . TRP A 1 168 ? 33.886 -7.022 -8.147 1.00 54.88 168 TRP A CA 1
ATOM 1342 C C . TRP A 1 168 ? 35.117 -6.986 -9.092 1.00 54.88 168 TRP A C 1
ATOM 1344 O O . TRP A 1 168 ? 35.505 -5.932 -9.593 1.00 54.88 168 TRP A O 1
ATOM 1354 N N . LEU A 1 169 ? 35.698 -8.148 -9.409 1.00 53.22 169 LEU A N 1
ATOM 1355 C CA . LEU A 1 169 ? 36.807 -8.327 -10.351 1.00 53.22 169 LEU A CA 1
ATOM 1356 C C . LEU A 1 169 ? 36.426 -8.175 -11.842 1.00 53.22 169 LEU A C 1
ATOM 1358 O O . LEU A 1 169 ? 37.229 -7.667 -12.624 1.00 53.22 169 LEU A O 1
ATOM 1362 N N . GLN A 1 170 ? 35.212 -8.547 -12.266 1.00 56.44 170 GLN A N 1
ATOM 1363 C CA . GLN A 1 170 ? 34.770 -8.407 -13.667 1.00 56.44 170 GLN A CA 1
ATOM 1364 C C . GLN A 1 170 ? 34.463 -6.951 -14.041 1.00 56.44 170 GLN A C 1
ATOM 1366 O O . GLN A 1 170 ? 34.736 -6.516 -15.162 1.00 56.44 170 GLN A O 1
ATOM 1371 N N . SER A 1 171 ? 33.936 -6.174 -13.094 1.00 58.00 171 SER A N 1
ATOM 1372 C CA . SER A 1 171 ? 33.732 -4.730 -13.240 1.00 58.00 171 SER A CA 1
ATOM 1373 C C . SER A 1 171 ? 35.061 -3.961 -13.266 1.00 58.00 171 SER A C 1
ATOM 1375 O O . SER A 1 171 ? 35.169 -2.964 -13.981 1.00 58.00 171 SER A O 1
ATOM 1377 N N . MET A 1 172 ? 36.102 -4.457 -12.586 1.00 58.25 172 MET A N 1
ATOM 1378 C CA . MET A 1 172 ? 37.472 -3.939 -12.713 1.00 58.25 172 MET A CA 1
ATOM 1379 C C . MET A 1 172 ? 38.100 -4.284 -14.075 1.00 58.25 172 MET A C 1
ATOM 1381 O O . MET A 1 172 ? 38.673 -3.414 -14.727 1.00 58.25 172 MET A O 1
ATOM 1385 N N . SER A 1 173 ? 37.922 -5.521 -14.553 1.00 58.88 173 SER A N 1
ATOM 1386 C CA . SER A 1 173 ? 38.424 -5.983 -15.857 1.00 58.88 173 SER A CA 1
ATOM 1387 C C . SER A 1 173 ? 37.835 -5.197 -17.037 1.00 58.88 173 SER A C 1
ATOM 1389 O O . SER A 1 173 ? 38.584 -4.783 -17.919 1.00 58.88 173 SER A O 1
ATOM 1391 N N . LYS A 1 174 ? 36.529 -4.892 -17.032 1.00 61.94 174 LYS A N 1
ATOM 1392 C CA . LYS A 1 174 ? 35.900 -4.068 -18.085 1.00 61.94 174 LYS A CA 1
ATOM 1393 C C . LYS A 1 174 ? 36.361 -2.607 -18.076 1.00 61.94 174 LYS A C 1
ATOM 1395 O O . LYS A 1 174 ? 36.460 -1.986 -19.131 1.00 61.94 174 LYS A O 1
ATOM 1400 N N . ARG A 1 175 ? 36.677 -2.057 -16.898 1.00 65.31 175 ARG A N 1
ATOM 1401 C CA . ARG A 1 175 ? 37.280 -0.718 -16.778 1.00 65.31 175 ARG A CA 1
ATOM 1402 C C . ARG A 1 175 ? 38.704 -0.682 -17.330 1.00 65.31 175 ARG A C 1
ATOM 1404 O O . ARG A 1 175 ? 39.070 0.302 -17.960 1.00 65.31 175 ARG A O 1
ATOM 1411 N N . LEU A 1 176 ? 39.470 -1.757 -17.142 1.00 63.84 176 LEU A N 1
ATOM 1412 C CA . LEU A 1 176 ? 40.794 -1.928 -17.744 1.00 63.84 176 LEU A CA 1
ATOM 1413 C C . LEU A 1 176 ? 40.699 -2.141 -19.265 1.00 63.84 176 LEU A C 1
ATOM 1415 O O . LEU A 1 176 ? 41.417 -1.480 -20.005 1.00 63.84 176 LEU A O 1
ATOM 1419 N N . SER A 1 177 ? 39.772 -2.965 -19.767 1.00 63.59 177 SER A N 1
ATOM 1420 C CA . SER A 1 177 ? 39.662 -3.224 -21.214 1.00 63.59 177 SER A CA 1
ATOM 1421 C C . SER A 1 177 ? 39.156 -2.021 -22.020 1.00 63.59 177 SER A C 1
ATOM 1423 O O . SER A 1 177 ? 39.511 -1.885 -23.182 1.00 63.59 177 SER A O 1
ATOM 1425 N N . GLY A 1 178 ? 38.349 -1.133 -21.426 1.00 58.88 178 GLY A N 1
ATOM 1426 C CA . GLY A 1 178 ? 37.955 0.136 -22.055 1.00 58.88 178 GLY A CA 1
ATOM 1427 C C . GLY A 1 178 ? 39.070 1.192 -22.079 1.00 58.88 178 GLY A C 1
ATOM 1428 O O . GLY A 1 178 ? 38.988 2.146 -22.849 1.00 58.88 178 GLY A O 1
ATOM 1429 N N . MET A 1 179 ? 40.103 1.015 -21.247 1.00 63.94 179 MET A N 1
ATOM 1430 C CA . MET A 1 179 ? 41.287 1.878 -21.167 1.00 63.94 179 MET A CA 1
ATOM 1431 C C . MET A 1 179 ? 42.375 1.444 -22.159 1.00 63.94 179 MET A C 1
ATOM 1433 O O . MET A 1 179 ? 43.083 2.286 -22.699 1.00 63.94 179 MET A O 1
ATOM 1437 N N . PHE A 1 180 ? 42.448 0.146 -22.469 1.00 57.06 180 PHE A N 1
ATOM 1438 C CA . PHE A 1 180 ? 43.267 -0.404 -23.551 1.00 57.06 180 PHE A CA 1
ATOM 1439 C C . PHE A 1 180 ? 42.463 -0.476 -24.856 1.00 57.06 180 PHE A C 1
ATOM 1441 O O . PHE A 1 180 ? 42.068 -1.549 -25.311 1.00 57.06 180 PHE A O 1
ATOM 1448 N N . ARG A 1 181 ? 42.213 0.681 -25.475 1.00 59.03 181 ARG A N 1
ATOM 1449 C CA . ARG A 1 181 ? 41.891 0.726 -26.906 1.00 59.03 181 ARG A CA 1
ATOM 1450 C C . ARG A 1 181 ? 43.214 0.601 -27.660 1.00 59.03 181 ARG A C 1
ATOM 1452 O O . ARG A 1 181 ? 43.951 1.575 -27.735 1.00 59.03 181 ARG A O 1
ATOM 1459 N N . TRP A 1 182 ? 43.537 -0.597 -28.140 1.00 51.50 182 TRP A N 1
ATOM 1460 C CA . TRP A 1 182 ? 44.578 -0.757 -29.155 1.00 51.50 182 TRP A CA 1
ATOM 1461 C C . TRP A 1 182 ? 44.086 -0.086 -30.446 1.00 51.50 182 TRP A C 1
ATOM 1463 O O . TRP A 1 182 ? 42.945 -0.328 -30.850 1.00 51.50 182 TRP A O 1
ATOM 1473 N N . GLU A 1 183 ? 44.904 0.804 -31.011 1.00 41.88 183 GLU A N 1
ATOM 1474 C CA . GLU A 1 183 ? 44.794 1.219 -32.418 1.00 41.88 183 GLU A CA 1
ATOM 1475 C C . GLU A 1 183 ? 45.168 0.063 -33.351 1.00 41.88 183 GLU A C 1
ATOM 1477 O O . GLU A 1 183 ? 46.040 -0.752 -32.961 1.00 41.88 183 GLU A O 1
#